Protein AF-A0A1W6D019-F1 (afdb_monomer)

Foldseek 3Di:
DDPQPDLVVLVVVLVVLVVLLVVLVVQLVVLVVQLVVLVVQLVVLVVQLVVLVVVLVVLVVVLVVVCVVVVVVCVPDPVCVVVVVVVVVVNVVSVVVSVVSVVSSVVSVVSNVVSVVSSVVSVVSNVVSVVSSVVSVVVNVVSVVSNVVVVVVVVVVVVVVVVVVVVVVVVCDDDPPPPDDDD

Structure (mmCIF, N/CA/C/O backbone):
data_AF-A0A1W6D019-F1
#
_entry.id   AF-A0A1W6D019-F1
#
loop_
_atom_site.group_PDB
_atom_site.id
_atom_site.type_symbol
_atom_site.label_atom_id
_atom_site.label_alt_id
_atom_site.label_comp_id
_atom_site.label_asym_id
_atom_site.label_entity_id
_atom_site.label_seq_id
_atom_site.pdbx_PDB_ins_code
_atom_site.Cartn_x
_atom_site.Cartn_y
_atom_site.Cartn_z
_atom_site.occupancy
_atom_site.B_iso_or_equiv
_atom_site.auth_seq_id
_atom_site.auth_comp_id
_atom_site.auth_asym_id
_atom_site.auth_atom_id
_atom_site.pdbx_PDB_model_num
ATOM 1 N N . MET A 1 1 ? 43.055 4.119 -30.678 1.00 35.41 1 MET A N 1
ATOM 2 C CA . MET A 1 1 ? 42.016 4.012 -31.726 1.00 35.41 1 MET A CA 1
ATOM 3 C C . MET A 1 1 ? 40.987 2.982 -31.278 1.00 35.41 1 MET A C 1
ATOM 5 O O . MET A 1 1 ? 41.304 1.803 -31.232 1.00 35.41 1 MET A O 1
ATOM 9 N N . SER A 1 2 ? 39.806 3.413 -30.829 1.00 41.00 2 SER A N 1
ATOM 10 C CA . SER A 1 2 ? 38.763 2.491 -30.356 1.00 41.00 2 SER A CA 1
ATOM 11 C C . SER A 1 2 ? 38.110 1.814 -31.560 1.00 41.00 2 SER A C 1
ATOM 13 O O . SER A 1 2 ? 37.351 2.463 -32.276 1.00 41.00 2 SER A O 1
ATOM 15 N N . ALA A 1 3 ? 38.388 0.526 -31.777 1.00 51.34 3 ALA A N 1
ATOM 16 C CA . ALA A 1 3 ? 37.652 -0.300 -32.727 1.00 51.34 3 ALA A CA 1
ATOM 17 C C . ALA A 1 3 ? 36.149 -0.209 -32.404 1.00 51.34 3 ALA A C 1
ATOM 19 O O . ALA A 1 3 ? 35.695 -0.664 -31.354 1.00 51.34 3 ALA A O 1
ATOM 20 N N . GLY A 1 4 ? 35.383 0.466 -33.265 1.00 61.81 4 GLY A N 1
ATOM 21 C CA . GLY A 1 4 ? 33.942 0.620 -33.089 1.00 61.81 4 GLY A CA 1
ATOM 22 C C . GLY A 1 4 ? 33.273 -0.751 -33.022 1.00 61.81 4 GLY A C 1
ATOM 23 O O . GLY A 1 4 ? 33.569 -1.629 -33.830 1.00 61.81 4 GLY A O 1
ATOM 24 N N . ALA A 1 5 ? 32.389 -0.957 -32.042 1.00 68.50 5 ALA A N 1
ATOM 25 C CA . ALA A 1 5 ? 31.681 -2.224 -31.888 1.00 68.50 5 ALA A CA 1
ATOM 26 C C . ALA A 1 5 ? 30.945 -2.601 -33.188 1.00 68.50 5 ALA A C 1
ATOM 28 O O . ALA A 1 5 ? 30.260 -1.765 -33.777 1.00 68.50 5 ALA A O 1
ATOM 29 N N . SER A 1 6 ? 31.057 -3.867 -33.610 1.00 84.06 6 SER A N 1
ATOM 30 C CA . SER A 1 6 ? 30.421 -4.358 -34.840 1.00 84.06 6 SER A CA 1
ATOM 31 C C . SER A 1 6 ? 28.915 -4.022 -34.879 1.00 84.06 6 SER A C 1
ATOM 33 O O . SER A 1 6 ? 28.218 -4.238 -33.876 1.00 84.06 6 SER A O 1
ATOM 35 N N . PRO A 1 7 ? 28.362 -3.567 -36.024 1.00 83.62 7 PRO A N 1
ATOM 36 C CA . PRO A 1 7 ? 26.937 -3.247 -36.169 1.00 83.62 7 PRO A CA 1
ATOM 37 C C . PRO A 1 7 ? 25.990 -4.388 -35.765 1.00 83.62 7 PRO A C 1
ATOM 39 O O . PRO A 1 7 ? 24.868 -4.149 -35.311 1.00 83.62 7 PRO A O 1
ATOM 42 N N . ALA A 1 8 ? 26.423 -5.645 -35.906 1.00 87.50 8 ALA A N 1
ATOM 43 C CA . ALA A 1 8 ? 25.663 -6.812 -35.458 1.00 87.50 8 ALA A CA 1
ATOM 44 C C . ALA A 1 8 ? 25.576 -6.891 -33.920 1.00 87.50 8 ALA A C 1
ATOM 46 O O . ALA A 1 8 ? 24.506 -7.156 -33.364 1.00 87.50 8 ALA A O 1
ATOM 47 N N . LEU A 1 9 ? 26.675 -6.588 -33.219 1.00 89.25 9 LEU A N 1
ATOM 48 C CA . LEU A 1 9 ? 26.724 -6.552 -31.754 1.00 89.25 9 LEU A CA 1
ATOM 49 C C . LEU A 1 9 ? 25.859 -5.420 -31.190 1.00 89.25 9 LEU A C 1
ATOM 51 O O . LEU A 1 9 ? 25.124 -5.643 -30.226 1.00 89.25 9 LEU A O 1
ATOM 55 N N . VAL A 1 10 ? 25.884 -4.234 -31.811 1.00 89.44 10 VAL A N 1
ATOM 56 C CA . VAL A 1 10 ? 25.024 -3.100 -31.424 1.00 89.44 10 VAL A CA 1
ATOM 57 C C . VAL A 1 10 ? 23.546 -3.466 -31.579 1.00 89.44 10 VAL A C 1
ATOM 59 O O . VAL A 1 10 ? 22.767 -3.281 -30.643 1.00 89.44 10 VAL A O 1
ATOM 62 N N . ARG A 1 11 ? 23.155 -4.080 -32.706 1.00 90.56 11 ARG A N 1
ATOM 63 C CA . ARG A 1 11 ? 21.781 -4.570 -32.927 1.00 90.56 11 ARG A CA 1
ATOM 64 C C . ARG A 1 11 ? 21.348 -5.596 -31.876 1.00 90.56 11 ARG A C 1
ATOM 66 O O . ARG A 1 11 ? 20.255 -5.469 -31.320 1.00 90.56 11 ARG A O 1
ATOM 73 N N . ARG A 1 12 ? 22.197 -6.581 -31.557 1.00 94.06 12 ARG A N 1
ATOM 74 C CA . ARG A 1 12 ? 21.916 -7.581 -30.510 1.00 94.06 12 ARG A CA 1
ATOM 75 C C . ARG A 1 12 ? 21.734 -6.925 -29.139 1.00 94.06 12 ARG A C 1
ATOM 77 O O . ARG A 1 12 ? 20.741 -7.201 -28.466 1.00 94.06 12 ARG A O 1
ATOM 84 N N . ARG A 1 13 ? 22.641 -6.023 -28.748 1.00 93.75 13 ARG A N 1
ATOM 85 C CA . ARG A 1 13 ? 22.559 -5.292 -27.473 1.00 93.75 13 ARG A CA 1
ATOM 86 C C . ARG A 1 13 ? 21.313 -4.410 -27.396 1.00 93.75 13 ARG A C 1
ATOM 88 O O . ARG A 1 13 ? 20.665 -4.399 -26.358 1.00 93.75 13 ARG A O 1
ATOM 95 N N . LEU A 1 14 ? 20.918 -3.741 -28.481 1.00 93.44 14 LEU A N 1
ATOM 96 C CA . LEU A 1 14 ? 19.674 -2.957 -28.544 1.00 93.44 14 LEU A CA 1
ATOM 97 C C . LEU A 1 14 ? 18.410 -3.809 -28.365 1.00 93.44 14 LEU A C 1
ATOM 99 O O . LEU A 1 14 ? 17.449 -3.363 -27.730 1.00 93.44 14 LEU A O 1
ATOM 103 N N . ARG A 1 15 ? 18.393 -5.035 -28.907 1.00 94.44 15 ARG A N 1
ATOM 104 C CA . ARG A 1 15 ? 17.294 -5.985 -28.670 1.00 94.44 15 ARG A CA 1
ATOM 105 C C . ARG A 1 15 ? 17.241 -6.397 -27.200 1.00 94.44 15 ARG A C 1
ATOM 107 O O . ARG A 1 15 ? 16.179 -6.306 -26.590 1.00 94.44 15 ARG A O 1
ATOM 114 N N . GLN A 1 16 ? 18.382 -6.776 -26.622 1.00 95.19 16 GLN A N 1
ATOM 115 C CA . GLN A 1 16 ? 18.482 -7.168 -25.212 1.00 95.19 16 GLN A CA 1
ATOM 116 C C . GLN A 1 16 ? 18.068 -6.033 -24.268 1.00 95.19 16 GLN A C 1
ATOM 118 O O . GLN A 1 16 ? 17.227 -6.236 -23.395 1.00 95.19 16 GLN A O 1
ATOM 123 N N . THR A 1 17 ? 18.588 -4.819 -24.465 1.00 95.25 17 THR A N 1
ATOM 124 C CA . THR A 1 17 ? 18.188 -3.662 -23.652 1.00 95.25 17 THR A CA 1
ATOM 125 C C . THR A 1 17 ? 16.720 -3.310 -23.852 1.00 95.25 17 THR A C 1
ATOM 127 O O . THR A 1 17 ? 16.072 -2.930 -22.889 1.00 95.25 17 THR A O 1
ATOM 130 N N . GLY A 1 18 ? 16.158 -3.512 -25.049 1.00 95.56 18 GLY A N 1
ATOM 131 C CA . GLY A 1 18 ? 14.721 -3.359 -25.296 1.00 95.56 18 GLY A CA 1
ATOM 132 C C . GLY A 1 18 ? 13.852 -4.314 -24.475 1.00 95.56 18 GLY A C 1
ATOM 133 O O . GLY A 1 18 ? 12.851 -3.884 -23.908 1.00 95.56 18 GLY A O 1
ATOM 134 N N . VAL A 1 19 ? 14.248 -5.587 -24.357 1.00 97.19 19 VAL A N 1
ATOM 135 C CA . VAL A 1 19 ? 13.569 -6.554 -23.472 1.00 97.19 19 VAL A CA 1
ATOM 136 C C . VAL A 1 19 ? 13.650 -6.094 -22.015 1.00 97.19 19 VAL A C 1
ATOM 138 O O . VAL A 1 19 ? 12.640 -6.071 -21.319 1.00 97.19 19 VAL A O 1
ATOM 141 N N . LEU A 1 20 ? 14.833 -5.667 -21.564 1.00 96.56 20 LEU A N 1
ATOM 142 C CA . LEU A 1 20 ? 15.035 -5.197 -20.192 1.00 96.56 20 LEU A CA 1
ATOM 143 C C . LEU A 1 20 ? 14.267 -3.904 -19.880 1.00 96.56 20 LEU A C 1
ATOM 145 O O . LEU A 1 20 ? 13.802 -3.747 -18.754 1.00 96.56 20 LEU A O 1
ATOM 149 N N . SER A 1 21 ? 14.114 -2.998 -20.849 1.00 96.81 21 SER A N 1
ATOM 150 C CA . SER A 1 21 ? 13.269 -1.806 -20.721 1.00 96.81 21 SER A CA 1
ATOM 151 C C . SER A 1 21 ? 11.799 -2.181 -20.560 1.00 96.81 21 SER A C 1
ATOM 153 O O . SER A 1 21 ? 11.148 -1.662 -19.662 1.00 96.81 21 SER A O 1
ATOM 155 N N . ARG A 1 22 ? 11.287 -3.125 -21.365 1.00 97.62 22 ARG A N 1
ATOM 156 C CA . ARG A 1 22 ? 9.907 -3.617 -21.218 1.00 97.62 22 ARG A CA 1
ATOM 157 C C . ARG A 1 22 ? 9.674 -4.285 -19.867 1.00 97.62 22 ARG A C 1
ATOM 159 O O . ARG A 1 22 ? 8.664 -4.023 -19.232 1.00 97.62 22 ARG A O 1
ATOM 166 N N . LEU A 1 23 ? 10.626 -5.093 -19.397 1.00 97.69 23 LEU A N 1
ATOM 167 C CA . LEU A 1 23 ? 10.544 -5.701 -18.068 1.00 97.69 23 LEU A CA 1
ATOM 168 C C . LEU A 1 23 ? 10.554 -4.645 -16.950 1.00 97.69 23 LEU A C 1
ATOM 170 O O . LEU A 1 23 ? 9.836 -4.791 -15.967 1.00 97.69 23 LEU A O 1
ATOM 174 N N . ALA A 1 24 ? 11.362 -3.589 -17.082 1.00 97.81 24 ALA A N 1
ATOM 175 C CA . ALA A 1 24 ? 11.374 -2.490 -16.118 1.00 97.81 24 ALA A CA 1
ATOM 176 C C . ALA A 1 24 ? 10.038 -1.729 -16.105 1.00 97.81 24 ALA A C 1
ATOM 178 O O . ALA A 1 24 ? 9.540 -1.421 -15.027 1.00 97.81 24 ALA A O 1
ATOM 179 N N . GLN A 1 25 ? 9.436 -1.503 -17.277 1.00 98.12 25 GLN A N 1
ATOM 180 C CA . GLN A 1 25 ? 8.107 -0.901 -17.385 1.00 98.12 25 GLN A CA 1
ATOM 181 C C . GLN A 1 25 ? 7.041 -1.772 -16.714 1.00 98.12 25 GLN A C 1
ATOM 183 O O . GLN A 1 25 ? 6.340 -1.286 -15.837 1.00 98.12 25 GLN A O 1
ATOM 188 N N . LEU A 1 26 ? 7.009 -3.074 -17.018 1.00 98.38 26 LEU A N 1
ATOM 189 C CA . LEU A 1 26 ? 6.077 -4.010 -16.384 1.00 98.38 26 LEU A CA 1
ATOM 190 C C . LEU A 1 26 ? 6.204 -3.996 -14.853 1.00 98.38 26 LEU A C 1
ATOM 192 O O . LEU A 1 26 ? 5.208 -4.021 -14.142 1.00 98.38 26 LEU A O 1
ATOM 196 N N . ARG A 1 27 ? 7.431 -3.921 -14.324 1.00 98.25 27 ARG A N 1
ATOM 197 C CA . ARG A 1 27 ? 7.658 -3.814 -12.874 1.00 98.25 27 ARG A CA 1
ATOM 198 C C . ARG A 1 27 ? 7.123 -2.513 -12.282 1.00 98.25 27 ARG A C 1
ATOM 200 O O . ARG A 1 27 ? 6.615 -2.549 -11.168 1.00 98.25 27 ARG A O 1
ATOM 207 N N . ARG A 1 28 ? 7.228 -1.386 -12.996 1.00 98.38 28 ARG A N 1
ATOM 208 C CA . ARG A 1 28 ? 6.612 -0.119 -12.571 1.00 98.38 28 ARG A CA 1
ATOM 209 C C . ARG A 1 28 ? 5.095 -0.235 -12.559 1.00 98.38 28 ARG A C 1
ATOM 211 O O . ARG A 1 28 ? 4.486 0.182 -11.584 1.00 98.38 28 ARG A O 1
ATOM 218 N N . ASP A 1 29 ? 4.506 -0.828 -13.590 1.00 98.50 29 ASP A N 1
ATOM 219 C CA . ASP A 1 29 ? 3.053 -0.985 -13.685 1.00 98.50 29 ASP A CA 1
ATOM 220 C C . ASP A 1 29 ? 2.522 -1.864 -12.538 1.00 98.50 29 ASP A C 1
ATOM 222 O O . ASP A 1 29 ? 1.556 -1.502 -11.867 1.00 98.50 29 ASP A O 1
ATOM 226 N N . LEU A 1 30 ? 3.220 -2.963 -12.222 1.00 98.50 30 LEU A N 1
ATOM 227 C CA . LEU A 1 30 ? 2.918 -3.793 -11.051 1.00 98.50 30 LEU A CA 1
ATOM 228 C C . LEU A 1 30 ? 3.089 -3.028 -9.729 1.00 98.50 30 LEU A C 1
ATOM 230 O O . LEU A 1 30 ? 2.249 -3.152 -8.842 1.00 98.50 30 LEU A O 1
ATOM 234 N N . ALA A 1 31 ? 4.143 -2.218 -9.590 1.00 98.44 31 ALA A N 1
ATOM 235 C CA . ALA A 1 31 ? 4.365 -1.410 -8.390 1.00 98.44 31 ALA A CA 1
ATOM 236 C C . ALA A 1 31 ? 3.300 -0.312 -8.212 1.00 98.44 31 ALA A C 1
ATOM 238 O O . ALA A 1 31 ? 2.900 -0.028 -7.085 1.00 98.44 31 ALA A O 1
ATOM 239 N N . LEU A 1 32 ? 2.802 0.274 -9.306 1.00 98.62 32 LEU A N 1
ATOM 240 C CA . LEU A 1 32 ? 1.669 1.203 -9.282 1.00 98.62 32 LEU A CA 1
ATOM 241 C C . LEU A 1 32 ? 0.396 0.505 -8.794 1.00 98.62 32 LEU A C 1
ATOM 243 O O . LEU A 1 32 ? -0.278 1.039 -7.915 1.00 98.62 32 LEU A O 1
ATOM 247 N N . GLY A 1 33 ? 0.109 -0.694 -9.311 1.00 98.50 33 GLY A N 1
ATOM 248 C CA . GLY A 1 33 ? -1.021 -1.508 -8.855 1.00 98.50 33 GLY A CA 1
ATOM 249 C C . GLY A 1 33 ? -0.920 -1.880 -7.372 1.00 98.50 33 GLY A C 1
ATOM 250 O O . GLY A 1 33 ? -1.890 -1.742 -6.625 1.00 98.50 33 GLY A O 1
ATOM 251 N N . ALA A 1 34 ? 0.271 -2.271 -6.912 1.00 98.25 34 ALA A N 1
ATOM 252 C CA . ALA A 1 34 ? 0.522 -2.554 -5.501 1.00 98.25 34 ALA A CA 1
ATOM 253 C C . ALA A 1 34 ? 0.317 -1.311 -4.618 1.00 98.25 34 ALA A C 1
ATOM 255 O O . ALA A 1 34 ? -0.324 -1.396 -3.574 1.00 98.25 34 ALA A O 1
ATOM 256 N N . LEU A 1 35 ? 0.791 -0.137 -5.053 1.00 98.69 35 LEU A N 1
ATOM 257 C CA . LEU A 1 35 ? 0.581 1.116 -4.327 1.00 98.69 35 LEU A CA 1
ATOM 258 C C . LEU A 1 35 ? -0.900 1.513 -4.272 1.00 98.69 35 LEU A C 1
ATOM 260 O O . LEU A 1 35 ? -1.355 1.993 -3.234 1.00 98.69 35 LEU A O 1
ATOM 264 N N . SER A 1 36 ? -1.663 1.327 -5.354 1.00 98.56 36 SER A N 1
ATOM 265 C CA . SER A 1 36 ? -3.105 1.591 -5.321 1.00 98.56 36 SER A CA 1
ATOM 266 C C . SER A 1 36 ? -3.837 0.637 -4.379 1.00 98.56 36 SER A C 1
ATOM 268 O O . SER A 1 36 ? -4.679 1.093 -3.612 1.00 98.56 36 SER A O 1
ATOM 270 N N . ALA A 1 37 ? -3.474 -0.650 -4.380 1.00 98.44 37 ALA A N 1
ATOM 271 C CA . ALA A 1 37 ? -4.058 -1.641 -3.479 1.00 98.44 37 ALA A CA 1
ATOM 272 C C . ALA A 1 37 ? -3.736 -1.330 -2.007 1.00 98.44 37 ALA A C 1
ATOM 274 O O . ALA A 1 37 ? -4.641 -1.300 -1.180 1.00 98.44 37 ALA A O 1
ATOM 275 N N . ALA A 1 38 ? -2.481 -0.993 -1.690 1.00 98.50 38 ALA A N 1
ATOM 276 C CA . ALA A 1 38 ? -2.078 -0.608 -0.336 1.00 98.50 38 ALA A CA 1
ATOM 277 C C . ALA A 1 38 ? -2.815 0.651 0.157 1.00 98.50 38 ALA A C 1
ATOM 279 O O . ALA A 1 38 ? -3.197 0.740 1.320 1.00 98.50 38 ALA A O 1
ATOM 280 N N . ARG A 1 39 ? -3.065 1.628 -0.727 1.00 98.62 39 ARG A N 1
ATOM 281 C CA . ARG A 1 39 ? -3.858 2.824 -0.388 1.00 98.62 39 ARG A CA 1
ATOM 282 C C . ARG A 1 39 ? -5.326 2.502 -0.119 1.00 98.62 39 ARG A C 1
ATOM 284 O O . ARG A 1 39 ? -5.901 3.109 0.778 1.00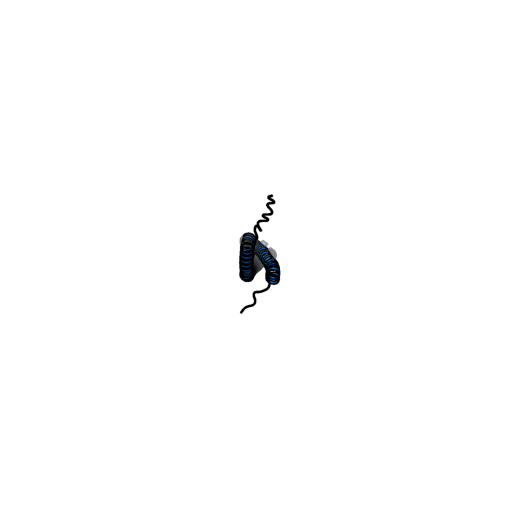 98.62 39 ARG A O 1
ATOM 291 N N . ALA A 1 40 ? -5.915 1.585 -0.883 1.00 98.50 40 ALA A N 1
ATOM 292 C CA . ALA A 1 40 ? -7.279 1.124 -0.640 1.00 98.50 40 ALA A CA 1
ATOM 293 C C . ALA A 1 40 ? -7.374 0.407 0.716 1.00 98.50 40 ALA A C 1
ATOM 295 O O . ALA A 1 40 ? -8.193 0.793 1.544 1.00 98.50 40 ALA A O 1
ATOM 296 N N . ALA A 1 41 ? -6.452 -0.520 0.993 1.00 98.12 41 ALA A N 1
ATOM 297 C CA . ALA A 1 41 ? -6.365 -1.206 2.281 1.00 98.12 41 ALA A CA 1
ATOM 298 C C . ALA A 1 41 ? -6.168 -0.230 3.456 1.00 98.12 41 ALA A C 1
ATOM 300 O O . ALA A 1 41 ? -6.792 -0.383 4.502 1.00 98.12 41 ALA A O 1
ATOM 301 N N . LEU A 1 42 ? -5.357 0.822 3.281 1.00 98.69 42 LEU A N 1
ATOM 302 C CA . LEU A 1 42 ? -5.202 1.876 4.286 1.00 98.69 42 LEU A CA 1
ATOM 303 C C . LEU A 1 42 ? -6.517 2.618 4.561 1.00 98.69 42 LEU A C 1
ATOM 305 O O . LEU A 1 42 ? -6.821 2.905 5.716 1.00 98.69 42 LEU A O 1
ATOM 309 N N . ALA A 1 43 ? -7.286 2.942 3.520 1.00 98.56 43 ALA A N 1
ATOM 310 C CA . ALA A 1 43 ? -8.578 3.605 3.676 1.00 98.56 43 ALA A CA 1
ATOM 311 C C . ALA A 1 43 ? -9.596 2.703 4.396 1.00 98.56 43 ALA A C 1
ATOM 313 O O . ALA A 1 43 ? -10.295 3.170 5.293 1.00 98.56 43 ALA A O 1
ATOM 314 N N . GLU A 1 44 ? -9.633 1.413 4.052 1.00 98.38 44 GLU A N 1
ATOM 315 C CA . GLU A 1 44 ? -10.465 0.409 4.727 1.00 98.38 44 GLU A CA 1
ATOM 316 C C . GLU A 1 44 ? -10.080 0.253 6.205 1.00 98.38 44 GLU A C 1
ATOM 318 O O . GLU A 1 44 ? -10.953 0.284 7.071 1.00 98.38 44 GLU A O 1
ATOM 323 N N . ALA A 1 45 ? -8.782 0.171 6.516 1.00 98.19 45 ALA A N 1
ATOM 324 C CA . ALA A 1 45 ? -8.293 0.083 7.891 1.00 98.19 45 ALA A CA 1
ATOM 325 C C . ALA A 1 45 ? -8.635 1.337 8.715 1.00 98.19 45 ALA A C 1
ATOM 327 O O . ALA A 1 45 ? -9.014 1.225 9.880 1.00 98.19 45 ALA A O 1
ATOM 328 N N . ALA A 1 46 ? -8.552 2.531 8.114 1.00 98.69 46 ALA A N 1
ATOM 329 C CA . ALA A 1 46 ? -8.951 3.774 8.778 1.00 98.69 46 ALA A CA 1
ATOM 330 C C . ALA A 1 46 ? -10.453 3.780 9.094 1.00 98.69 46 ALA A C 1
ATOM 332 O O . ALA A 1 46 ? -10.839 4.065 10.226 1.00 98.69 46 ALA A O 1
ATOM 333 N N . ALA A 1 47 ? -11.289 3.394 8.126 1.00 98.50 47 ALA A N 1
ATOM 334 C CA . ALA A 1 47 ? -12.731 3.294 8.326 1.00 98.50 47 ALA A CA 1
ATOM 335 C C . ALA A 1 47 ? -13.095 2.262 9.408 1.00 98.50 47 ALA A C 1
ATOM 337 O O . ALA A 1 47 ? -13.959 2.528 10.242 1.00 98.50 47 ALA A O 1
ATOM 338 N N . ALA A 1 48 ? -12.415 1.110 9.434 1.00 97.69 48 ALA A N 1
ATOM 339 C CA . ALA A 1 48 ? -12.612 0.084 10.456 1.00 97.69 48 ALA A CA 1
ATOM 340 C C . ALA A 1 48 ? -12.232 0.582 11.859 1.00 97.69 48 ALA A C 1
ATOM 342 O O . ALA A 1 48 ? -12.990 0.382 12.807 1.00 97.69 48 ALA A O 1
ATOM 343 N N . ARG A 1 49 ? -11.099 1.284 11.989 1.00 98.31 49 ARG A N 1
ATOM 344 C CA . ARG A 1 49 ? -10.671 1.904 13.250 1.00 98.31 49 ARG A CA 1
ATOM 345 C C . ARG A 1 49 ? -11.686 2.935 13.733 1.00 98.31 49 ARG A C 1
ATOM 347 O O . ARG A 1 49 ? -12.054 2.923 14.905 1.00 98.31 49 ARG A O 1
ATOM 354 N N . ASP A 1 50 ? -12.161 3.808 12.850 1.00 98.38 50 ASP A N 1
ATOM 355 C CA . ASP A 1 50 ? -13.134 4.840 13.218 1.00 98.38 50 ASP A CA 1
ATOM 356 C C . ASP A 1 50 ? -14.486 4.233 13.624 1.00 98.38 50 ASP A C 1
ATOM 358 O O . ASP A 1 50 ? -15.099 4.686 14.593 1.00 98.38 50 ASP A O 1
ATOM 362 N N . ALA A 1 51 ? -14.923 3.166 12.947 1.00 98.12 51 ALA A N 1
ATOM 363 C CA . ALA A 1 51 ? -16.117 2.413 13.321 1.00 98.12 51 ALA A CA 1
ATOM 364 C C . ALA A 1 51 ? -15.971 1.737 14.696 1.00 98.12 51 ALA A C 1
ATOM 366 O O . ALA A 1 51 ? -16.868 1.862 15.532 1.00 98.12 51 ALA A O 1
ATOM 367 N N . ALA A 1 52 ? -14.835 1.080 14.960 1.00 97.88 52 ALA A N 1
ATOM 368 C CA . ALA A 1 52 ? -14.557 0.440 16.246 1.00 97.88 52 ALA A CA 1
ATOM 369 C C . ALA A 1 52 ? -14.529 1.461 17.396 1.00 97.88 52 ALA A C 1
ATOM 371 O O . ALA A 1 52 ? -15.131 1.242 18.447 1.00 97.88 52 ALA A O 1
ATOM 372 N N . GLU A 1 53 ? -13.912 2.627 17.190 1.00 98.06 53 GLU A N 1
ATOM 373 C CA . GLU A 1 53 ? -13.924 3.693 18.193 1.00 98.06 53 GLU A CA 1
ATOM 374 C C . GLU A 1 53 ? -15.306 4.292 18.436 1.00 98.06 53 GLU A C 1
ATOM 376 O O . GLU A 1 53 ? -15.639 4.615 19.579 1.00 98.06 53 GLU A O 1
ATOM 381 N N . ALA A 1 54 ? -16.099 4.488 17.382 1.00 97.88 54 ALA A N 1
ATOM 382 C CA . ALA A 1 54 ? -17.464 4.975 17.524 1.00 97.88 54 ALA A CA 1
ATOM 383 C C . ALA A 1 54 ? -18.309 3.977 18.327 1.00 97.88 54 ALA A C 1
ATOM 385 O O . ALA A 1 54 ? -19.017 4.374 19.251 1.00 97.88 54 ALA A O 1
ATOM 386 N N . GLN A 1 55 ? -18.171 2.681 18.038 1.00 96.69 55 GLN A N 1
ATOM 387 C CA . GLN A 1 55 ? -18.844 1.616 18.775 1.00 96.69 55 GLN A CA 1
ATOM 388 C C . GLN A 1 55 ? -18.406 1.562 20.245 1.00 96.69 55 GLN A C 1
ATOM 390 O O . GLN A 1 55 ? -19.258 1.470 21.128 1.00 96.69 55 GLN A O 1
ATOM 395 N N . ALA A 1 56 ? -17.105 1.674 20.529 1.00 96.81 56 ALA A N 1
ATOM 396 C CA . ALA A 1 56 ? -16.592 1.700 21.898 1.00 96.81 56 ALA A CA 1
ATOM 397 C C . ALA A 1 56 ? -17.130 2.901 22.697 1.00 96.81 56 ALA A C 1
ATOM 399 O O . ALA A 1 56 ? -17.495 2.757 23.866 1.00 96.81 56 ALA A O 1
ATOM 400 N N . ARG A 1 57 ? -17.227 4.081 22.065 1.00 97.19 57 ARG A N 1
ATOM 401 C CA . ARG A 1 57 ? -17.810 5.285 22.680 1.00 97.19 57 ARG A CA 1
ATOM 402 C C . ARG A 1 57 ? -19.300 5.120 22.963 1.00 97.19 57 ARG A C 1
ATOM 404 O O . ARG A 1 57 ? -19.709 5.335 24.100 1.00 97.19 57 ARG A O 1
ATOM 411 N N . LEU A 1 58 ? -20.076 4.675 21.973 1.00 97.12 58 LEU A N 1
ATOM 412 C CA . LEU A 1 58 ? -21.511 4.422 22.131 1.00 97.12 58 LEU A CA 1
ATOM 413 C C . LEU A 1 58 ? -21.783 3.427 23.260 1.00 97.12 58 LEU A C 1
ATOM 415 O O . LEU A 1 58 ? -22.591 3.700 24.143 1.00 97.12 58 LEU A O 1
ATOM 419 N N . LEU A 1 59 ? -21.053 2.308 23.287 1.00 96.25 59 LEU A N 1
ATOM 420 C CA . LEU A 1 59 ? -21.197 1.311 24.342 1.00 96.25 59 LEU A CA 1
ATOM 421 C C . LEU A 1 59 ? -20.883 1.917 25.720 1.00 96.25 59 LEU A C 1
ATOM 423 O O . LEU A 1 59 ? -21.649 1.726 26.659 1.00 96.25 59 LEU A O 1
ATOM 427 N N . SER A 1 60 ? -19.792 2.677 25.847 1.00 95.38 60 SER A N 1
ATOM 428 C CA . SER A 1 60 ? -19.421 3.349 27.102 1.00 95.38 60 SER A CA 1
ATOM 429 C C . SER A 1 60 ? -20.519 4.301 27.601 1.00 95.38 60 SER A C 1
ATOM 431 O O . SER A 1 60 ? -20.863 4.290 28.787 1.00 95.38 60 SER A O 1
ATOM 433 N N . GLU A 1 61 ? -21.116 5.086 26.701 1.00 96.00 61 GLU A N 1
ATOM 434 C CA . GLU A 1 61 ? -22.221 6.001 27.011 1.00 96.00 61 GLU A CA 1
ATOM 435 C C . GLU A 1 61 ? -23.483 5.246 27.454 1.00 96.00 61 GLU A C 1
ATOM 437 O O . GLU A 1 61 ? -24.065 5.567 28.497 1.00 96.00 61 GLU A O 1
ATOM 442 N N . GLU A 1 62 ? -23.873 4.196 26.726 1.00 95.19 62 GLU A N 1
ATOM 443 C CA . GLU A 1 62 ? -25.016 3.342 27.066 1.00 95.19 62 GLU A CA 1
ATOM 444 C C . GLU A 1 62 ? -24.847 2.676 28.437 1.00 95.19 62 GLU A C 1
ATOM 446 O O . GLU A 1 62 ? -25.769 2.680 29.263 1.00 95.19 62 GLU A O 1
ATOM 451 N N . GLN A 1 63 ? -23.662 2.128 28.716 1.00 93.44 63 GLN A N 1
ATOM 452 C CA . GLN A 1 63 ? -23.385 1.494 30.002 1.00 93.44 63 GLN A CA 1
ATOM 453 C C . GLN A 1 63 ? -23.287 2.518 31.137 1.00 93.44 63 GLN A C 1
ATOM 455 O O . GLN A 1 63 ? -23.734 2.241 32.253 1.00 93.44 63 GLN A O 1
ATOM 460 N N . ALA A 1 64 ? -22.768 3.724 30.887 1.00 91.81 64 ALA A N 1
ATOM 461 C CA . ALA A 1 64 ? -22.781 4.806 31.867 1.00 91.81 64 ALA A CA 1
ATOM 462 C C . ALA A 1 64 ? -24.216 5.219 32.230 1.00 91.81 64 ALA A C 1
ATOM 464 O O . ALA A 1 64 ? -24.547 5.290 33.418 1.00 91.81 64 ALA A O 1
ATOM 465 N N . ALA A 1 65 ? -25.084 5.403 31.232 1.00 91.50 65 ALA A N 1
ATOM 466 C CA . ALA A 1 65 ? -26.499 5.698 31.440 1.00 91.50 65 ALA A CA 1
ATOM 467 C C . ALA A 1 65 ? -27.201 4.579 32.227 1.00 91.50 65 ALA A C 1
ATOM 469 O O . ALA A 1 65 ? -27.925 4.845 33.191 1.00 91.50 65 ALA A O 1
ATOM 470 N N . ARG A 1 66 ? -26.921 3.314 31.888 1.00 89.31 66 ARG A N 1
ATOM 471 C CA . ARG A 1 66 ? -27.454 2.143 32.598 1.00 89.31 66 ARG A CA 1
ATOM 472 C C . ARG A 1 66 ? -26.994 2.083 34.056 1.00 89.31 66 ARG A C 1
ATOM 474 O O . ARG A 1 66 ? -27.817 1.846 34.941 1.00 89.31 66 ARG A O 1
ATOM 481 N N . ARG A 1 67 ? -25.711 2.342 34.337 1.00 88.81 67 ARG A N 1
ATOM 482 C CA . ARG A 1 67 ? -25.172 2.415 35.709 1.00 88.81 67 ARG A CA 1
ATOM 483 C C . ARG A 1 67 ? -25.876 3.486 36.539 1.00 88.81 67 ARG A C 1
ATOM 485 O O . ARG A 1 67 ? -26.226 3.221 37.688 1.00 88.81 67 ARG A O 1
ATOM 492 N N . VAL A 1 68 ? -26.113 4.671 35.971 1.00 88.19 68 VAL A N 1
ATOM 493 C CA . VAL A 1 68 ? -26.855 5.755 36.641 1.00 88.19 68 VAL A CA 1
ATOM 494 C C . VAL A 1 68 ? -28.297 5.330 36.930 1.00 88.19 68 VAL A C 1
ATOM 496 O O . VAL A 1 68 ? -28.748 5.452 38.069 1.00 88.19 68 VAL A O 1
ATOM 499 N N . ALA A 1 69 ? -28.991 4.768 35.936 1.00 86.50 69 ALA A N 1
ATOM 500 C CA . ALA A 1 69 ? -30.377 4.322 36.071 1.00 86.50 69 ALA A CA 1
ATOM 501 C C . ALA A 1 69 ? -30.552 3.230 37.140 1.00 86.50 69 ALA A C 1
ATOM 503 O O . ALA A 1 69 ? -31.516 3.262 37.902 1.00 86.50 69 ALA A O 1
ATOM 504 N N . LEU A 1 70 ? -29.606 2.288 37.234 1.00 83.50 70 LEU A N 1
ATOM 505 C CA . LEU A 1 70 ? -29.654 1.190 38.203 1.00 83.50 70 LEU A CA 1
ATOM 506 C C . LEU A 1 70 ? -29.214 1.605 39.615 1.00 83.50 70 LEU A C 1
ATOM 508 O O . LEU A 1 70 ? -29.662 1.003 40.587 1.00 83.50 70 LEU A O 1
ATOM 512 N N . ARG A 1 71 ? -28.389 2.649 39.770 1.00 78.81 71 ARG A N 1
ATOM 513 C CA . ARG A 1 71 ? -27.890 3.094 41.084 1.00 78.81 71 ARG A CA 1
ATOM 514 C C . ARG A 1 71 ? -28.963 3.766 41.950 1.00 78.81 71 ARG A C 1
ATOM 516 O O . ARG A 1 71 ? -29.000 3.518 43.154 1.00 78.81 71 ARG A O 1
ATOM 523 N N . SER A 1 72 ? -29.839 4.586 41.363 1.00 73.69 72 SER A N 1
ATOM 524 C CA . SER A 1 72 ? -30.900 5.310 42.093 1.00 73.69 72 SER A CA 1
ATOM 525 C C . SER A 1 72 ? -31.893 4.400 42.847 1.00 73.69 72 SER A C 1
ATOM 527 O O . SER A 1 72 ? -32.116 4.637 44.036 1.00 73.69 72 SER A O 1
ATOM 529 N N . PRO A 1 73 ? -32.457 3.332 42.244 1.00 72.56 73 PRO A N 1
ATOM 530 C CA . PRO A 1 73 ? -33.360 2.424 42.954 1.00 72.56 73 PRO A CA 1
ATOM 531 C C . PRO A 1 73 ? -32.681 1.626 44.079 1.00 72.56 73 PRO A C 1
ATOM 533 O O . PRO A 1 73 ? -33.322 1.324 45.087 1.00 72.56 73 PRO A O 1
ATOM 536 N N . MET A 1 74 ? -31.386 1.308 43.951 1.00 69.19 74 MET A N 1
ATOM 537 C CA . MET A 1 74 ? -30.658 0.501 44.942 1.00 69.19 74 MET A CA 1
ATOM 538 C C . MET A 1 74 ? -30.435 1.209 46.282 1.00 69.19 74 MET A C 1
ATOM 540 O O . MET A 1 74 ? -30.339 0.543 47.311 1.00 69.19 74 MET A O 1
ATOM 544 N N . LEU A 1 75 ? -30.365 2.543 46.288 1.00 70.06 75 LEU A N 1
ATOM 545 C CA . LEU A 1 75 ? -30.204 3.330 47.515 1.00 70.06 75 LEU A CA 1
ATOM 546 C C . LEU A 1 75 ? -31.531 3.530 48.265 1.00 70.06 75 LEU A C 1
ATOM 548 O O . LEU A 1 75 ? -31.519 3.724 49.478 1.00 70.06 75 LEU A O 1
ATOM 552 N N . GLY A 1 76 ? -32.665 3.476 47.558 1.00 70.38 76 GLY A N 1
ATOM 553 C CA . GLY A 1 76 ? -33.979 3.825 48.106 1.00 70.38 76 GLY A CA 1
ATOM 554 C C . GLY A 1 76 ? -34.847 2.652 48.568 1.00 70.38 76 GLY A C 1
ATOM 555 O O . GLY A 1 76 ? -35.795 2.883 49.313 1.00 70.38 76 GLY A O 1
ATOM 556 N N . ASN A 1 77 ? -34.572 1.408 48.149 1.00 72.81 77 ASN A N 1
ATOM 557 C CA . ASN A 1 77 ? -35.497 0.293 48.380 1.00 72.81 77 ASN A CA 1
ATOM 558 C C . ASN A 1 77 ? -34.823 -0.940 49.011 1.00 72.81 77 ASN A C 1
ATOM 560 O O . ASN A 1 77 ? -33.967 -1.591 48.411 1.00 72.81 77 ASN A O 1
ATOM 564 N N . ALA A 1 78 ? -35.231 -1.295 50.234 1.00 68.25 78 ALA A N 1
ATOM 565 C CA . ALA A 1 78 ? -34.602 -2.357 51.023 1.00 68.25 78 ALA A CA 1
ATOM 566 C C . ALA A 1 78 ? -34.760 -3.762 50.413 1.00 68.25 78 ALA A C 1
ATOM 568 O O . ALA A 1 78 ? -33.878 -4.594 50.607 1.00 68.25 78 ALA A O 1
ATOM 569 N N . GLN A 1 79 ? -35.827 -4.008 49.644 1.00 67.56 79 GLN A N 1
ATOM 570 C CA . GLN A 1 79 ? -36.067 -5.281 48.948 1.00 67.56 79 GLN A CA 1
ATOM 571 C C . GLN A 1 79 ? -35.056 -5.538 47.819 1.00 67.56 79 GLN A C 1
ATOM 573 O O . GLN A 1 79 ? -34.725 -6.686 47.534 1.00 67.56 79 GLN A O 1
ATOM 578 N N . LEU A 1 80 ? -34.493 -4.480 47.225 1.00 66.31 80 LEU A N 1
ATOM 579 C CA . LEU A 1 80 ? -33.484 -4.595 46.168 1.00 66.31 80 LEU A CA 1
ATOM 580 C C . LEU A 1 80 ? -32.088 -4.945 46.705 1.00 66.31 80 LEU A C 1
ATOM 582 O O . LEU A 1 80 ? -31.209 -5.280 45.915 1.00 66.31 80 LEU A O 1
ATOM 586 N N . ARG A 1 81 ? -31.875 -4.954 48.033 1.00 65.81 81 ARG A N 1
ATOM 587 C CA . ARG A 1 81 ? -30.597 -5.387 48.628 1.00 65.81 81 ARG A CA 1
ATOM 588 C C . ARG A 1 81 ? -30.274 -6.860 48.355 1.00 65.81 81 ARG A C 1
ATOM 590 O O . ARG A 1 81 ? -29.107 -7.184 48.177 1.00 65.81 81 ARG A O 1
ATOM 597 N N . GLY A 1 82 ? -31.284 -7.726 48.241 1.00 70.94 82 GLY A N 1
ATOM 598 C CA . GLY A 1 82 ? -31.089 -9.125 47.830 1.00 70.94 82 GLY A CA 1
ATOM 599 C C . GLY A 1 82 ? -30.721 -9.286 46.348 1.00 70.94 82 GLY A C 1
ATOM 600 O O . GLY A 1 82 ? -30.109 -10.276 45.971 1.00 70.94 82 GLY A O 1
ATOM 601 N N . ALA A 1 83 ? -31.033 -8.292 45.510 1.00 76.88 83 ALA A N 1
ATOM 602 C CA . ALA A 1 83 ? -30.712 -8.279 44.082 1.00 76.88 83 ALA A CA 1
ATOM 603 C C . ALA A 1 83 ? -29.354 -7.617 43.768 1.00 76.88 83 ALA A C 1
ATOM 605 O O . ALA A 1 83 ? -28.962 -7.539 42.603 1.00 76.88 83 ALA A O 1
ATOM 606 N N . VAL A 1 84 ? -28.623 -7.145 44.789 1.00 80.44 84 VAL A N 1
ATOM 607 C CA . VAL A 1 84 ? -27.338 -6.442 44.628 1.00 80.44 84 VAL A CA 1
ATOM 608 C C . VAL A 1 84 ? -26.323 -7.283 43.870 1.00 80.44 84 VAL A C 1
ATOM 610 O O . VAL A 1 84 ? -25.670 -6.773 42.964 1.00 80.44 84 VAL A O 1
ATOM 613 N N . GLU A 1 85 ? -26.228 -8.571 44.188 1.00 81.12 85 GLU A N 1
ATOM 614 C CA . GLU A 1 85 ? -25.299 -9.486 43.526 1.00 81.12 85 GLU A CA 1
ATOM 615 C C . GLU A 1 85 ? -25.590 -9.600 42.021 1.00 81.12 85 GLU A C 1
ATOM 617 O O . GLU A 1 85 ? -24.683 -9.482 41.199 1.00 81.12 85 GLU A O 1
ATOM 622 N N . SER A 1 86 ? -26.867 -9.698 41.636 1.00 82.31 86 SER A N 1
ATOM 623 C CA . SER A 1 86 ? -27.282 -9.720 40.227 1.00 82.31 86 SER A CA 1
ATOM 624 C C . SER A 1 86 ? -26.917 -8.428 39.486 1.00 82.31 86 SER A C 1
ATOM 626 O O . SER A 1 86 ? -26.497 -8.472 38.327 1.00 82.31 86 SER A O 1
ATOM 628 N N . VAL A 1 87 ? -27.063 -7.267 40.132 1.00 84.19 87 VAL A N 1
ATOM 629 C CA . VAL A 1 87 ? -26.703 -5.971 39.532 1.00 84.19 87 VAL A CA 1
ATOM 630 C C . VAL A 1 87 ? -25.185 -5.837 39.390 1.00 84.19 87 VAL A C 1
ATOM 632 O O . VAL A 1 87 ? -24.701 -5.420 38.339 1.00 84.19 87 VAL A O 1
ATOM 635 N N . LEU A 1 88 ? -24.418 -6.248 40.403 1.00 84.31 88 LEU A N 1
ATOM 636 C CA . LEU A 1 88 ? -22.953 -6.246 40.349 1.00 84.31 88 LEU A CA 1
ATOM 637 C C . LEU A 1 88 ? -22.416 -7.191 39.267 1.00 84.31 88 LEU A C 1
ATOM 639 O O . LEU A 1 88 ? -21.500 -6.808 38.538 1.00 84.31 88 LEU A O 1
ATOM 643 N N . ASN A 1 89 ? -23.022 -8.370 39.102 1.00 86.19 89 ASN A N 1
ATOM 644 C CA . ASN A 1 89 ? -22.695 -9.296 38.015 1.00 86.19 89 ASN A CA 1
ATOM 645 C C . ASN A 1 89 ? -22.985 -8.677 36.640 1.00 86.19 89 ASN A C 1
ATOM 647 O O . ASN A 1 89 ? -22.186 -8.818 35.714 1.00 86.19 89 ASN A O 1
ATOM 651 N N . THR A 1 90 ? -24.078 -7.917 36.519 1.00 87.81 9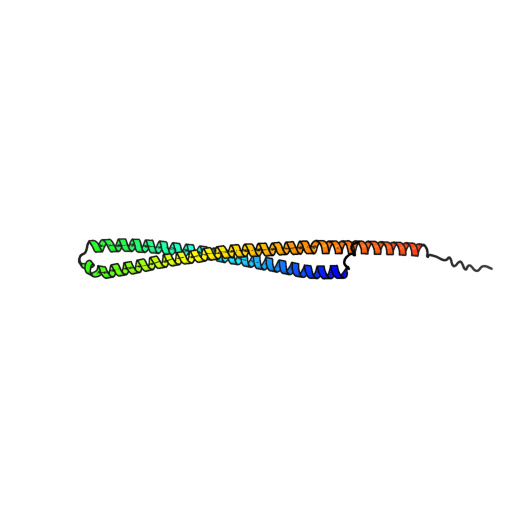0 THR A N 1
ATOM 652 C CA . THR A 1 90 ? -24.403 -7.179 35.289 1.00 87.81 90 THR A CA 1
ATOM 653 C C . THR A 1 90 ? -23.348 -6.112 34.991 1.00 87.81 90 THR A C 1
ATOM 655 O O . THR A 1 90 ? -22.828 -6.073 33.881 1.00 87.81 90 THR A O 1
ATOM 658 N N . PHE A 1 91 ? -22.933 -5.319 35.985 1.00 89.75 91 PHE A N 1
ATOM 659 C CA . PHE A 1 91 ? -21.867 -4.325 35.806 1.00 89.75 91 PHE A CA 1
ATOM 660 C C . PHE A 1 91 ? -20.504 -4.943 35.495 1.00 89.75 91 PHE A C 1
ATOM 662 O O . PHE A 1 91 ? -19.719 -4.355 34.754 1.00 89.75 91 PHE A O 1
ATOM 669 N N . ALA A 1 92 ? -20.195 -6.112 36.055 1.00 90.69 92 ALA A N 1
ATOM 670 C CA . ALA A 1 92 ? -18.985 -6.841 35.699 1.00 90.69 92 ALA A CA 1
ATOM 671 C C . ALA A 1 92 ? -19.010 -7.262 34.221 1.00 90.69 92 ALA A C 1
ATOM 673 O O . ALA A 1 92 ? -18.027 -7.038 33.516 1.00 90.69 92 ALA A O 1
ATOM 674 N N . ALA A 1 93 ? -20.143 -7.781 33.737 1.00 90.88 93 ALA A N 1
ATOM 675 C CA . ALA A 1 93 ? -20.332 -8.105 32.325 1.00 90.88 93 ALA A CA 1
ATOM 676 C C . ALA A 1 93 ? -20.287 -6.856 31.424 1.00 90.88 93 ALA A C 1
ATOM 678 O O . ALA A 1 93 ? -19.687 -6.900 30.353 1.00 90.88 93 ALA A O 1
ATOM 679 N N . ASP A 1 94 ? -20.867 -5.734 31.859 1.00 93.06 94 ASP A N 1
ATOM 680 C CA . ASP A 1 94 ? -20.808 -4.457 31.135 1.00 93.06 94 ASP A CA 1
ATOM 681 C C . ASP A 1 94 ? -19.363 -3.963 30.995 1.00 93.06 94 ASP A C 1
ATOM 683 O O . ASP A 1 94 ? -18.939 -3.638 29.890 1.00 93.06 94 ASP A O 1
ATOM 687 N N . ARG A 1 95 ? -18.573 -3.997 32.078 1.00 92.19 95 ARG A N 1
ATOM 688 C CA . ARG A 1 95 ? -17.144 -3.639 32.041 1.00 92.19 95 ARG A CA 1
ATOM 689 C C . ARG A 1 95 ? -16.332 -4.558 31.136 1.00 92.19 95 ARG A C 1
ATOM 691 O O . ARG A 1 95 ? -15.434 -4.088 30.448 1.00 92.19 95 ARG A O 1
ATOM 698 N N . ALA A 1 96 ? -16.634 -5.856 31.124 1.00 95.31 96 ALA A N 1
ATOM 699 C CA . ALA A 1 96 ? -15.972 -6.794 30.222 1.00 95.31 96 ALA A CA 1
ATOM 700 C C . ALA A 1 96 ? -16.281 -6.476 28.748 1.00 95.31 96 ALA A C 1
ATOM 702 O O . ALA A 1 96 ? -15.380 -6.519 27.915 1.00 95.31 96 ALA A O 1
ATOM 703 N N . ARG A 1 97 ? -17.528 -6.094 28.430 1.00 94.31 97 ARG A N 1
ATOM 704 C CA . ARG A 1 97 ? -17.913 -5.638 27.084 1.00 94.31 97 ARG A CA 1
ATOM 705 C C . ARG A 1 97 ? -17.236 -4.324 26.692 1.00 94.31 97 ARG A C 1
ATOM 707 O O . ARG A 1 97 ? -16.778 -4.207 25.562 1.00 94.31 97 ARG A O 1
ATOM 714 N N . GLU A 1 98 ? -17.147 -3.361 27.610 1.00 95.88 98 GLU A N 1
ATOM 715 C CA . GLU A 1 98 ? -16.406 -2.106 27.397 1.00 95.88 98 GLU A CA 1
ATOM 716 C C . GLU A 1 98 ? -14.925 -2.369 27.115 1.00 95.88 98 GLU A C 1
ATOM 718 O O . GLU A 1 98 ? -14.380 -1.827 26.156 1.00 95.88 98 GLU A O 1
ATOM 723 N N . ALA A 1 99 ? -14.291 -3.237 27.906 1.00 95.44 99 ALA A N 1
ATOM 724 C CA . ALA A 1 99 ? -12.899 -3.620 27.706 1.00 95.44 99 ALA A CA 1
ATOM 725 C C . ALA A 1 99 ? -12.685 -4.326 26.357 1.00 95.44 99 ALA A C 1
ATOM 727 O O . ALA A 1 99 ? -11.716 -4.025 25.667 1.00 95.44 99 ALA A O 1
ATOM 728 N N . ALA A 1 100 ? -13.599 -5.215 25.953 1.00 97.31 100 ALA A N 1
ATOM 729 C CA . ALA A 1 100 ? -13.543 -5.868 24.646 1.00 97.31 100 ALA A CA 1
ATOM 730 C C . ALA A 1 100 ? -13.646 -4.852 23.496 1.00 97.31 100 ALA A C 1
ATOM 732 O O . ALA A 1 100 ? -12.799 -4.854 22.614 1.00 97.31 100 ALA A O 1
ATOM 733 N N . ALA A 1 101 ? -14.597 -3.913 23.552 1.00 96.25 101 ALA A N 1
ATOM 734 C CA . ALA A 1 101 ? -14.733 -2.884 22.520 1.00 96.25 101 ALA A CA 1
ATOM 735 C C . ALA A 1 101 ? -13.513 -1.941 22.452 1.00 96.25 101 ALA A C 1
ATOM 737 O O . ALA A 1 101 ? -13.127 -1.490 21.374 1.00 96.25 101 ALA A O 1
ATOM 738 N N . GLN A 1 102 ? -12.881 -1.644 23.594 1.00 96.19 102 GLN A N 1
ATOM 739 C CA . GLN A 1 102 ? -11.617 -0.901 23.626 1.00 96.19 102 GLN A CA 1
ATOM 740 C C . GLN A 1 102 ? -10.466 -1.700 23.011 1.00 96.19 102 GLN A C 1
ATOM 742 O O . GLN A 1 102 ? -9.643 -1.123 22.300 1.00 96.19 102 GLN A O 1
ATOM 747 N N . GLN A 1 103 ? -10.416 -3.009 23.264 1.00 97.50 103 GLN A N 1
ATOM 748 C CA . GLN A 1 103 ? -9.430 -3.891 22.653 1.00 97.50 103 GLN A CA 1
ATOM 749 C C . GLN A 1 103 ? -9.619 -3.959 21.134 1.00 97.50 103 GLN A C 1
ATOM 751 O O . GLN A 1 103 ? -8.644 -3.791 20.411 1.00 97.50 103 GLN A O 1
ATOM 756 N N . ASP A 1 104 ? -10.855 -4.084 20.647 1.00 97.50 104 ASP A N 1
ATOM 757 C CA . ASP A 1 104 ? -11.160 -4.081 19.211 1.00 97.50 104 ASP A CA 1
ATOM 758 C C . ASP A 1 104 ? -10.684 -2.782 18.533 1.00 97.50 104 ASP A C 1
ATOM 760 O O . ASP A 1 104 ? -10.106 -2.808 17.444 1.00 97.50 104 ASP A O 1
ATOM 764 N N . ALA A 1 105 ? -10.867 -1.629 19.189 1.00 96.88 105 ALA A N 1
ATOM 765 C CA . ALA A 1 105 ? -10.362 -0.348 18.694 1.00 96.88 105 ALA A CA 1
ATOM 766 C C . ALA A 1 105 ? -8.822 -0.284 18.683 1.00 96.88 105 ALA A C 1
ATOM 768 O O . ALA A 1 105 ? -8.232 0.258 17.744 1.00 96.88 105 ALA A O 1
ATOM 769 N N . ALA A 1 106 ? -8.164 -0.853 19.697 1.00 97.81 106 ALA A N 1
ATOM 770 C CA . ALA A 1 106 ? -6.707 -0.950 19.748 1.00 97.81 106 ALA A CA 1
ATOM 771 C C . ALA A 1 106 ? -6.161 -1.877 18.648 1.00 97.81 106 ALA A C 1
ATOM 773 O O . ALA A 1 106 ? -5.206 -1.518 17.959 1.00 97.81 106 ALA A O 1
ATOM 774 N N . ASP A 1 107 ? -6.798 -3.023 18.419 1.00 97.81 107 ASP A N 1
ATOM 775 C CA . ASP A 1 107 ? -6.425 -3.969 17.368 1.00 97.81 107 ASP A CA 1
ATOM 776 C C . ASP A 1 107 ? -6.618 -3.343 15.976 1.00 97.81 107 ASP A C 1
ATOM 778 O O . ASP A 1 107 ? -5.737 -3.434 15.115 1.00 97.81 107 ASP A O 1
ATOM 782 N N . ALA A 1 108 ? -7.717 -2.611 15.763 1.00 97.19 108 ALA A N 1
ATOM 783 C CA . ALA A 1 108 ? -7.942 -1.853 14.533 1.00 97.19 108 ALA A CA 1
ATOM 784 C C . ALA A 1 108 ? -6.886 -0.750 14.320 1.00 97.19 108 ALA A C 1
ATOM 786 O O . ALA A 1 108 ? -6.459 -0.509 13.188 1.00 97.19 108 ALA A O 1
ATOM 787 N N . GLN A 1 109 ? -6.407 -0.111 15.393 1.00 98.31 109 GLN A N 1
ATOM 788 C CA . GLN A 1 109 ? -5.299 0.843 15.317 1.00 98.31 109 GLN A CA 1
ATOM 789 C C . GLN A 1 109 ? -3.987 0.162 14.890 1.00 98.31 109 GLN A C 1
ATOM 791 O O . GLN A 1 109 ? -3.275 0.699 14.041 1.00 98.31 109 GLN A O 1
ATOM 796 N N . VAL A 1 110 ? -3.693 -1.041 15.396 1.00 98.38 110 VAL A N 1
ATOM 797 C CA . VAL A 1 110 ? -2.528 -1.830 14.953 1.00 98.38 110 VAL A CA 1
ATOM 798 C C . VAL A 1 110 ? -2.626 -2.165 13.460 1.00 98.38 110 VAL A C 1
ATOM 800 O O . VAL A 1 110 ? -1.640 -2.029 12.733 1.00 98.38 110 VAL A O 1
ATOM 803 N N . MET A 1 111 ? -3.813 -2.544 12.973 1.00 97.62 111 MET A N 1
ATOM 804 C CA . MET A 1 111 ? -4.045 -2.794 11.542 1.00 97.62 111 MET A CA 1
ATOM 805 C C . MET A 1 111 ? -3.848 -1.534 10.691 1.00 97.62 111 MET A C 1
ATOM 807 O O . MET A 1 111 ? -3.249 -1.601 9.616 1.00 97.62 111 MET A O 1
ATOM 811 N N . LEU A 1 112 ? -4.298 -0.372 11.175 1.00 98.44 112 LEU A N 1
ATOM 812 C CA . LEU A 1 112 ? -4.077 0.910 10.507 1.00 98.44 112 LEU A CA 1
ATOM 813 C C . LEU A 1 112 ? -2.582 1.233 10.378 1.00 98.44 112 LEU A C 1
ATOM 815 O O . LEU A 1 112 ? -2.128 1.665 9.316 1.00 98.44 112 LEU A O 1
ATOM 819 N N . ASP A 1 113 ? -1.806 1.014 11.437 1.00 98.38 113 ASP A N 1
ATOM 820 C CA . ASP A 1 113 ? -0.367 1.271 11.421 1.00 98.38 113 ASP A CA 1
ATOM 821 C C . ASP A 1 113 ? 0.393 0.285 10.520 1.00 98.38 113 ASP A C 1
ATOM 823 O O . ASP A 1 113 ? 1.296 0.701 9.787 1.00 98.38 113 ASP A O 1
ATOM 827 N N . ALA A 1 114 ? -0.030 -0.981 10.468 1.00 98.19 114 ALA A N 1
ATOM 828 C CA . ALA A 1 114 ? 0.475 -1.948 9.495 1.00 98.19 114 ALA A CA 1
ATOM 829 C C . ALA A 1 114 ? 0.189 -1.500 8.048 1.00 98.19 114 ALA A C 1
ATOM 831 O O . ALA A 1 114 ? 1.107 -1.422 7.230 1.00 98.19 114 ALA A O 1
ATOM 832 N N . ALA A 1 115 ? -1.044 -1.080 7.746 1.00 98.19 115 ALA A N 1
ATOM 833 C CA . ALA A 1 115 ? -1.410 -0.596 6.414 1.00 98.19 115 ALA A CA 1
ATOM 834 C C . ALA A 1 115 ? -0.626 0.669 6.003 1.00 98.19 115 ALA A C 1
ATOM 836 O O . ALA A 1 115 ? -0.284 0.851 4.830 1.00 98.19 115 ALA A O 1
ATOM 837 N N . ARG A 1 116 ? -0.281 1.547 6.957 1.00 98.56 116 ARG A N 1
ATOM 838 C CA . ARG A 1 116 ? 0.610 2.698 6.707 1.00 98.56 116 ARG A CA 1
ATOM 839 C C . ARG A 1 116 ? 2.014 2.246 6.301 1.00 98.56 116 ARG A C 1
ATOM 841 O O . ARG A 1 116 ? 2.577 2.804 5.355 1.00 98.56 116 ARG A O 1
ATOM 848 N N . ALA A 1 117 ? 2.565 1.247 6.988 1.00 98.50 117 ALA A N 1
ATOM 849 C CA . ALA A 1 117 ? 3.871 0.678 6.662 1.00 98.50 117 ALA A CA 1
ATOM 850 C C . ALA A 1 117 ? 3.876 0.008 5.275 1.00 98.50 117 ALA A C 1
ATOM 852 O O . ALA A 1 117 ? 4.836 0.165 4.513 1.00 98.50 117 ALA A O 1
ATOM 853 N N . ASP A 1 118 ? 2.781 -0.656 4.903 1.00 98.31 118 ASP A N 1
ATOM 854 C CA . ASP A 1 118 ? 2.616 -1.267 3.582 1.00 98.31 118 ASP A CA 1
ATOM 855 C C . ASP A 1 118 ? 2.589 -0.221 2.462 1.00 98.31 118 ASP A C 1
ATOM 857 O O . ASP A 1 118 ? 3.260 -0.383 1.438 1.00 98.31 118 ASP A O 1
ATOM 861 N N . VAL A 1 119 ? 1.882 0.900 2.659 1.00 98.62 119 VAL A N 1
ATOM 862 C CA . VAL A 1 119 ? 1.888 2.022 1.703 1.00 98.62 119 VAL A CA 1
ATOM 863 C C . VAL A 1 119 ? 3.298 2.570 1.505 1.00 98.62 119 VAL A C 1
ATOM 865 O O . VAL A 1 119 ? 3.695 2.857 0.372 1.00 98.62 119 VAL A O 1
ATOM 868 N N . GLU A 1 120 ? 4.068 2.715 2.579 1.00 98.56 120 GLU A N 1
ATOM 869 C CA . GLU A 1 120 ? 5.433 3.228 2.487 1.00 98.56 120 GLU A CA 1
ATOM 870 C C . GLU A 1 120 ? 6.363 2.242 1.766 1.00 98.56 120 GLU A C 1
ATOM 872 O O . GLU A 1 120 ? 7.111 2.622 0.862 1.00 98.56 120 GLU A O 1
ATOM 877 N N . THR A 1 121 ? 6.231 0.950 2.054 1.00 98.50 121 THR A N 1
ATOM 878 C CA . THR A 1 121 ? 6.959 -0.114 1.350 1.00 98.50 121 THR A CA 1
ATOM 879 C C . THR A 1 121 ? 6.605 -0.149 -0.145 1.00 98.50 121 THR A C 1
ATOM 881 O O . THR A 1 121 ? 7.486 -0.265 -1.009 1.00 98.50 121 THR A O 1
ATOM 884 N N . ALA A 1 122 ? 5.326 0.024 -0.491 1.00 98.38 122 ALA A N 1
ATOM 885 C CA . ALA A 1 122 ? 4.869 0.105 -1.877 1.00 98.38 122 ALA A CA 1
ATOM 886 C C . ALA A 1 122 ? 5.431 1.343 -2.603 1.00 98.38 122 ALA A C 1
ATOM 888 O O . ALA A 1 122 ? 5.866 1.239 -3.754 1.00 98.38 122 ALA A O 1
ATOM 889 N N . ARG A 1 123 ? 5.508 2.502 -1.931 1.00 98.62 123 ARG A N 1
ATOM 890 C CA . ARG A 1 123 ? 6.156 3.715 -2.470 1.00 98.62 123 ARG A CA 1
ATOM 891 C C . ARG A 1 123 ? 7.634 3.491 -2.760 1.00 98.62 123 ARG A C 1
ATOM 893 O O . ARG A 1 123 ? 8.107 3.847 -3.839 1.00 98.62 123 ARG A O 1
ATOM 900 N N . GLN A 1 124 ? 8.359 2.874 -1.832 1.00 98.56 124 GLN A N 1
ATOM 901 C CA . GLN A 1 124 ? 9.778 2.566 -2.014 1.00 98.56 124 GLN A CA 1
ATOM 902 C C . GLN A 1 124 ? 10.000 1.603 -3.186 1.00 98.56 124 GLN A C 1
ATOM 904 O O . GLN A 1 124 ? 10.919 1.796 -3.989 1.00 98.56 124 GLN A O 1
ATOM 909 N N . THR A 1 12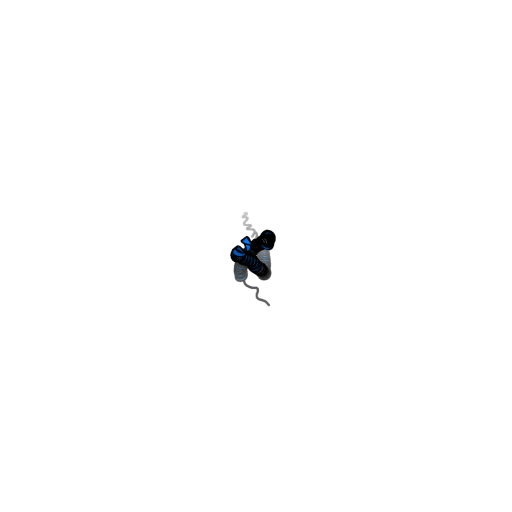5 ? 9.118 0.612 -3.331 1.00 98.19 125 THR A N 1
ATOM 910 C CA . THR A 1 125 ? 9.128 -0.336 -4.453 1.00 98.19 125 THR A CA 1
ATOM 911 C C . THR A 1 125 ? 8.892 0.371 -5.788 1.00 98.19 125 THR A C 1
ATOM 913 O O . THR A 1 125 ? 9.637 0.141 -6.745 1.00 98.19 125 THR A O 1
ATOM 916 N N . LEU A 1 126 ? 7.919 1.286 -5.853 1.00 98.50 126 LEU A N 1
ATOM 917 C CA . LEU A 1 126 ? 7.667 2.107 -7.039 1.00 98.50 126 LEU A CA 1
ATOM 918 C C . LEU A 1 126 ? 8.884 2.971 -7.395 1.00 98.50 126 LEU A C 1
ATOM 920 O O . LEU A 1 126 ? 9.359 2.921 -8.530 1.00 98.50 126 LEU A O 1
ATOM 924 N N . ALA A 1 127 ? 9.462 3.672 -6.420 1.00 98.50 127 ALA A N 1
ATOM 925 C CA . ALA A 1 127 ? 10.654 4.491 -6.631 1.00 98.50 127 ALA A CA 1
ATOM 926 C C . ALA A 1 127 ? 11.865 3.658 -7.096 1.00 98.50 127 ALA A C 1
ATOM 928 O O . ALA A 1 127 ? 12.711 4.122 -7.865 1.00 98.50 127 ALA A O 1
ATOM 929 N N . ALA A 1 128 ? 11.998 2.410 -6.637 1.00 98.19 128 ALA A N 1
ATOM 930 C CA . ALA A 1 128 ? 13.018 1.492 -7.136 1.00 98.19 128 ALA A CA 1
ATOM 931 C C . ALA A 1 128 ? 12.752 1.071 -8.594 1.00 98.19 128 ALA A C 1
ATOM 933 O O . ALA A 1 128 ? 13.688 1.021 -9.399 1.00 98.19 128 ALA A O 1
ATOM 934 N N . ALA A 1 129 ? 11.493 0.810 -8.957 1.00 98.12 129 ALA A N 1
ATOM 935 C CA . ALA A 1 129 ? 11.101 0.470 -10.324 1.00 98.12 129 ALA A CA 1
ATOM 936 C C . ALA A 1 129 ? 11.339 1.634 -11.306 1.00 98.12 129 ALA A C 1
ATOM 938 O O . ALA A 1 129 ? 11.887 1.420 -12.389 1.00 98.12 129 ALA A O 1
ATOM 939 N N . GLU A 1 130 ? 11.025 2.868 -10.911 1.00 97.81 130 GLU A N 1
ATOM 940 C CA . GLU A 1 130 ? 11.281 4.075 -11.710 1.00 97.81 130 GLU A CA 1
ATOM 941 C C . GLU A 1 130 ? 12.782 4.298 -11.935 1.00 97.81 130 GLU A C 1
ATOM 943 O O . GLU A 1 130 ? 13.233 4.421 -13.077 1.00 97.81 130 GLU A O 1
ATOM 948 N N . ARG A 1 131 ? 13.600 4.181 -10.879 1.00 98.12 131 ARG A N 1
ATOM 949 C CA . ARG A 1 131 ? 15.069 4.243 -11.000 1.00 98.12 131 ARG A CA 1
ATOM 950 C C . ARG A 1 131 ? 15.634 3.179 -11.947 1.00 98.12 131 ARG A C 1
ATOM 952 O O . ARG A 1 131 ? 16.639 3.417 -12.628 1.00 98.12 131 ARG A O 1
ATOM 959 N N . LEU A 1 132 ? 15.020 1.995 -12.003 1.00 97.38 132 LEU A N 1
ATOM 960 C CA . LEU A 1 132 ? 15.406 0.953 -12.955 1.00 97.38 132 LEU A CA 1
ATOM 961 C C . LEU A 1 132 ? 15.082 1.348 -14.397 1.00 97.38 132 LEU A C 1
ATOM 963 O O . LEU A 1 132 ? 15.926 1.108 -15.264 1.00 97.38 132 LEU A O 1
ATOM 967 N N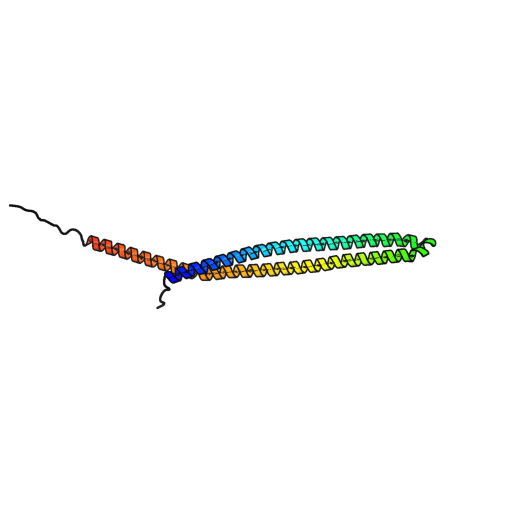 . ILE A 1 133 ? 13.924 1.958 -14.662 1.00 97.88 133 ILE A N 1
ATOM 968 C CA . ILE A 1 133 ? 13.569 2.471 -15.994 1.00 97.88 133 ILE A CA 1
ATOM 969 C C . ILE A 1 133 ? 14.608 3.491 -16.455 1.00 97.88 133 ILE A C 1
ATOM 971 O O . ILE A 1 133 ? 15.188 3.313 -17.529 1.00 97.88 133 ILE A O 1
ATOM 975 N N . ASP A 1 134 ? 14.945 4.466 -15.609 1.00 97.69 134 ASP A N 1
ATOM 976 C CA . ASP A 1 134 ? 15.960 5.477 -15.920 1.00 97.69 134 ASP A CA 1
ATOM 977 C C . ASP A 1 134 ? 17.319 4.843 -16.213 1.00 97.69 134 ASP A C 1
ATOM 979 O O . ASP A 1 134 ? 18.003 5.193 -17.178 1.00 97.69 134 ASP A O 1
ATOM 983 N N . LYS A 1 135 ? 17.719 3.848 -15.410 1.00 97.50 135 LYS A N 1
ATOM 984 C CA . LYS A 1 135 ? 18.951 3.090 -15.649 1.00 97.50 135 LYS A CA 1
ATOM 985 C C . LYS A 1 135 ? 18.918 2.398 -17.013 1.00 97.50 135 LYS A C 1
ATOM 987 O O . LYS A 1 135 ? 19.920 2.433 -17.726 1.00 97.50 135 LYS A O 1
ATOM 992 N N . ARG A 1 136 ? 17.797 1.782 -17.407 1.00 96.50 136 ARG A N 1
ATOM 993 C CA . ARG A 1 136 ? 17.668 1.146 -18.730 1.00 96.50 136 ARG A CA 1
ATOM 994 C C . ARG A 1 136 ? 17.688 2.170 -19.862 1.00 96.50 136 ARG A C 1
ATOM 996 O O . ARG A 1 136 ? 18.343 1.908 -20.869 1.00 96.50 136 ARG A O 1
ATOM 1003 N N . ALA A 1 137 ? 17.047 3.324 -19.690 1.00 95.94 137 ALA A N 1
ATOM 1004 C CA . ALA A 1 137 ? 17.079 4.418 -20.657 1.00 95.94 137 ALA A CA 1
ATOM 1005 C C . ALA A 1 137 ? 18.515 4.925 -20.875 1.00 95.94 137 ALA A C 1
ATOM 1007 O O . ALA A 1 137 ? 18.991 4.938 -22.013 1.00 95.94 137 ALA A O 1
ATOM 1008 N N . ARG A 1 138 ? 19.255 5.195 -19.789 1.00 96.31 138 ARG A N 1
ATOM 1009 C CA . ARG A 1 138 ? 20.674 5.594 -19.834 1.00 96.31 138 ARG A CA 1
ATOM 1010 C C .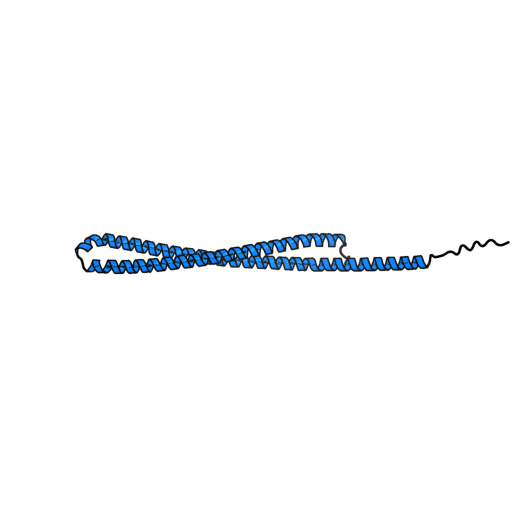 ARG A 1 138 ? 21.569 4.557 -20.515 1.00 96.31 138 ARG A C 1
ATOM 1012 O O . ARG A 1 138 ? 22.469 4.926 -21.255 1.00 96.31 138 ARG A O 1
ATOM 1019 N N . MET A 1 139 ? 21.317 3.261 -20.316 1.00 94.19 139 MET A N 1
ATOM 1020 C CA . MET A 1 139 ? 22.061 2.196 -21.008 1.00 94.19 139 MET A CA 1
ATOM 1021 C C . MET A 1 139 ? 21.724 2.097 -22.504 1.00 94.19 139 MET A C 1
ATOM 1023 O O . MET A 1 139 ? 22.560 1.673 -23.302 1.00 94.19 139 MET A O 1
ATOM 1027 N N . ARG A 1 140 ? 20.487 2.428 -22.890 1.00 94.06 140 ARG A N 1
ATOM 1028 C CA . ARG A 1 140 ? 20.000 2.310 -24.270 1.00 94.06 140 ARG A CA 1
ATOM 1029 C C . ARG A 1 140 ? 20.416 3.501 -25.135 1.00 94.06 140 ARG A C 1
ATOM 1031 O O . ARG A 1 140 ? 20.729 3.284 -26.302 1.00 94.06 140 ARG A O 1
ATOM 1038 N N . ALA A 1 141 ? 20.460 4.708 -24.572 1.00 94.69 141 ALA A N 1
ATOM 1039 C CA . ALA A 1 141 ? 20.834 5.941 -25.269 1.00 94.69 141 ALA A CA 1
ATOM 1040 C C . ALA A 1 141 ? 22.145 5.837 -26.087 1.00 94.69 141 ALA A C 1
ATOM 1042 O O . ALA A 1 141 ? 22.075 6.007 -27.305 1.00 94.69 141 ALA A O 1
ATOM 1043 N N . PRO A 1 142 ? 23.302 5.437 -25.515 1.00 93.75 142 PRO A N 1
ATOM 1044 C CA . PRO A 1 142 ? 24.553 5.365 -26.277 1.00 93.75 142 PRO A CA 1
ATOM 1045 C C . PRO A 1 142 ? 24.530 4.286 -27.370 1.00 93.75 142 PRO A C 1
ATOM 1047 O O . PRO A 1 142 ? 25.228 4.396 -28.373 1.00 93.75 142 PRO A O 1
ATOM 1050 N N . LEU A 1 143 ? 23.721 3.232 -27.214 1.00 92.88 143 LEU A N 1
ATOM 1051 C CA . LEU A 1 143 ? 23.574 2.195 -28.239 1.00 92.88 143 LEU A CA 1
ATOM 1052 C C . LEU A 1 143 ? 22.741 2.680 -29.432 1.00 92.88 143 LEU A C 1
ATOM 1054 O O . LEU A 1 143 ? 23.005 2.270 -30.562 1.00 92.88 143 LEU A O 1
ATOM 1058 N N . LEU A 1 144 ? 21.726 3.513 -29.183 1.00 93.12 144 LEU A N 1
ATOM 1059 C CA . LEU A 1 144 ? 20.937 4.147 -30.240 1.00 93.12 144 LEU A CA 1
ATOM 1060 C C . LEU A 1 144 ? 21.790 5.155 -31.003 1.00 93.12 144 LEU A C 1
ATOM 1062 O O . LEU A 1 144 ? 21.805 5.122 -32.228 1.00 93.12 144 LEU A O 1
ATOM 1066 N N . GLU A 1 145 ? 22.560 5.964 -30.283 1.00 94.50 145 GLU A N 1
ATOM 1067 C CA . GLU A 1 145 ? 23.489 6.922 -30.874 1.00 94.50 145 GLU A CA 1
ATOM 1068 C C . GLU A 1 145 ? 24.571 6.225 -31.715 1.00 94.50 145 GLU A C 1
ATOM 1070 O O . GLU A 1 145 ? 24.815 6.600 -32.858 1.00 94.50 145 GLU A O 1
ATOM 1075 N N . ALA A 1 146 ? 25.171 5.144 -31.202 1.00 90.62 146 ALA A N 1
ATOM 1076 C CA . ALA A 1 146 ? 26.141 4.352 -31.957 1.00 90.62 146 ALA A CA 1
ATOM 1077 C C . ALA A 1 146 ? 25.534 3.724 -33.221 1.00 90.62 146 ALA A C 1
ATOM 1079 O O . ALA A 1 146 ? 26.221 3.595 -34.234 1.00 90.62 146 ALA A O 1
ATOM 1080 N N . ARG A 1 147 ? 24.254 3.328 -33.173 1.00 91.62 147 ARG A N 1
ATOM 1081 C CA . ARG A 1 147 ? 23.532 2.828 -34.346 1.00 91.62 147 ARG A CA 1
ATOM 1082 C C . ARG A 1 147 ? 23.287 3.942 -35.364 1.00 91.62 147 ARG A C 1
ATOM 1084 O O . ARG A 1 147 ? 23.560 3.700 -36.532 1.00 91.62 147 ARG A O 1
ATOM 1091 N N . ALA A 1 148 ? 22.821 5.113 -34.932 1.00 93.25 148 ALA A N 1
ATOM 1092 C CA . ALA A 1 148 ? 22.582 6.261 -35.807 1.00 93.25 148 ALA A CA 1
ATOM 1093 C C . ALA A 1 148 ? 23.871 6.673 -36.535 1.00 93.25 148 ALA A C 1
ATOM 1095 O O . ALA A 1 148 ? 23.918 6.632 -37.759 1.00 93.25 148 ALA A O 1
ATOM 1096 N N . ARG A 1 149 ? 24.970 6.857 -35.790 1.00 91.31 149 ARG A N 1
ATOM 1097 C CA . ARG A 1 149 ? 26.293 7.163 -36.364 1.00 91.31 149 ARG A CA 1
ATOM 1098 C C . ARG A 1 149 ? 26.810 6.092 -37.330 1.00 91.31 149 ARG A C 1
ATOM 1100 O O . ARG A 1 149 ? 27.617 6.377 -38.206 1.00 91.31 149 ARG A O 1
ATOM 1107 N N . ALA A 1 150 ? 26.429 4.826 -37.148 1.00 88.81 150 ALA A N 1
ATOM 1108 C CA . ALA A 1 150 ? 26.803 3.761 -38.079 1.00 88.81 150 ALA A CA 1
ATOM 1109 C C . ALA A 1 150 ? 25.954 3.770 -39.360 1.00 88.81 150 ALA A C 1
ATOM 1111 O O . ALA A 1 150 ? 26.462 3.359 -40.399 1.00 88.81 150 ALA A O 1
ATOM 1112 N N . GLN A 1 151 ? 24.695 4.211 -39.280 1.00 90.88 151 GLN A N 1
ATOM 1113 C CA . GLN A 1 151 ? 23.815 4.384 -40.438 1.00 90.88 151 GLN A CA 1
ATOM 1114 C C . GLN A 1 151 ? 24.259 5.585 -41.275 1.00 90.88 151 GLN A C 1
ATOM 1116 O O . GLN A 1 151 ? 24.481 5.408 -42.463 1.00 90.88 151 GLN A O 1
ATOM 1121 N N . GLU A 1 152 ? 24.532 6.729 -40.642 1.00 92.62 152 GLU A N 1
ATOM 1122 C CA . GLU A 1 152 ? 25.067 7.929 -41.310 1.00 92.62 152 GLU A CA 1
ATOM 1123 C C . GLU A 1 152 ? 26.329 7.604 -42.125 1.00 92.62 152 GLU A C 1
ATOM 1125 O O . GLU A 1 152 ? 26.388 7.861 -43.320 1.00 92.62 152 GLU A O 1
ATOM 1130 N N . ARG A 1 153 ? 27.304 6.906 -41.525 1.00 90.56 153 ARG A N 1
ATOM 1131 C CA . ARG A 1 153 ? 28.524 6.485 -42.241 1.00 90.56 153 ARG A CA 1
ATOM 1132 C C . ARG A 1 153 ? 28.272 5.499 -43.380 1.00 90.56 153 ARG A C 1
ATOM 1134 O O . ARG A 1 153 ? 29.089 5.409 -44.291 1.00 90.56 153 ARG A O 1
ATOM 1141 N N . ALA A 1 154 ? 27.232 4.673 -43.285 1.00 88.38 154 ALA A N 1
ATOM 1142 C CA . ALA A 1 154 ? 26.882 3.753 -44.363 1.00 88.38 154 ALA A CA 1
ATOM 1143 C C . ALA A 1 154 ? 26.257 4.526 -45.532 1.00 88.38 154 ALA A C 1
ATOM 1145 O O . ALA A 1 154 ? 26.658 4.322 -46.671 1.00 88.38 154 ALA A O 1
ATOM 1146 N N . GLU A 1 155 ? 25.360 5.465 -45.233 1.00 92.31 155 GLU A N 1
ATOM 1147 C CA . GLU A 1 155 ? 24.735 6.359 -46.211 1.00 92.31 155 GLU A CA 1
ATOM 1148 C C . GLU A 1 155 ? 25.771 7.251 -46.915 1.00 92.31 155 GLU A C 1
ATOM 1150 O O . GLU A 1 155 ? 25.724 7.398 -48.136 1.00 92.31 155 GLU A O 1
ATOM 1155 N N . GLU A 1 156 ? 26.754 7.781 -46.178 1.00 90.81 156 GLU A N 1
ATOM 1156 C CA . GLU A 1 156 ? 27.886 8.536 -46.736 1.00 90.81 156 GLU A CA 1
ATOM 1157 C C . GLU A 1 156 ? 28.684 7.702 -47.749 1.00 90.81 156 GLU A C 1
ATOM 1159 O O . GLU A 1 156 ? 28.918 8.156 -48.871 1.00 90.81 156 GLU A O 1
ATOM 1164 N N . ARG A 1 157 ? 29.035 6.456 -47.396 1.00 90.69 157 ARG A N 1
ATOM 1165 C CA . ARG A 1 157 ? 29.761 5.537 -48.290 1.00 90.69 157 ARG A CA 1
ATOM 1166 C C . ARG A 1 157 ? 28.951 5.176 -49.526 1.00 90.69 157 ARG A C 1
ATOM 1168 O O . ARG A 1 157 ? 29.474 5.235 -50.631 1.00 90.69 157 ARG A O 1
ATOM 1175 N N . GLU A 1 158 ? 27.668 4.860 -49.369 1.00 88.50 158 GLU A N 1
ATOM 1176 C CA . GLU A 1 158 ? 26.790 4.576 -50.509 1.00 88.50 158 GLU A CA 1
ATOM 1177 C C . GLU A 1 158 ? 26.654 5.788 -51.443 1.00 88.50 158 GLU A C 1
ATOM 1179 O O . GLU A 1 158 ? 26.562 5.634 -52.661 1.00 88.50 158 GLU A O 1
ATOM 1184 N N . ALA A 1 159 ? 26.629 7.007 -50.897 1.00 89.88 159 ALA A N 1
ATOM 1185 C CA . ALA A 1 159 ? 26.591 8.231 -51.688 1.00 89.88 159 ALA A CA 1
ATOM 1186 C C . ALA A 1 159 ? 27.921 8.504 -52.413 1.00 89.88 159 ALA A C 1
ATOM 1188 O O . ALA A 1 159 ? 27.919 9.060 -53.514 1.00 89.88 159 ALA A O 1
ATOM 1189 N N . GLU A 1 160 ? 29.060 8.150 -51.818 1.00 88.25 160 GLU A N 1
ATOM 1190 C CA . GLU A 1 160 ? 30.377 8.188 -52.467 1.00 88.25 160 GLU A CA 1
ATOM 1191 C C . GLU A 1 160 ? 30.490 7.144 -53.586 1.00 88.25 160 GLU A C 1
ATOM 1193 O O . GLU A 1 160 ? 30.912 7.490 -54.688 1.00 88.25 160 GLU A O 1
ATOM 1198 N N . GLU A 1 161 ? 30.033 5.911 -53.356 1.00 85.44 161 GLU A N 1
ATOM 1199 C CA . GLU A 1 161 ? 29.985 4.840 -54.362 1.00 85.44 161 GLU A CA 1
ATOM 1200 C C . GLU A 1 161 ? 29.080 5.207 -55.546 1.00 85.44 161 GLU A C 1
ATOM 1202 O O . GLU A 1 161 ? 29.460 5.050 -56.704 1.00 85.44 161 GLU A O 1
ATOM 1207 N N . ARG A 1 162 ? 27.897 5.778 -55.290 1.00 86.88 162 ARG A N 1
ATOM 1208 C CA . ARG A 1 162 ? 27.018 6.278 -56.361 1.00 86.88 162 ARG A CA 1
ATOM 1209 C C . ARG A 1 162 ? 27.679 7.395 -57.173 1.00 86.88 162 ARG A C 1
ATOM 1211 O O . ARG A 1 162 ? 27.530 7.425 -58.394 1.00 86.88 162 ARG A O 1
ATOM 1218 N N . ARG A 1 163 ? 28.418 8.300 -56.520 1.00 85.19 163 ARG A N 1
ATOM 1219 C CA . ARG A 1 163 ? 29.156 9.385 -57.191 1.00 85.19 163 ARG A CA 1
ATOM 1220 C C . ARG A 1 163 ? 30.317 8.854 -58.031 1.00 85.19 163 ARG A C 1
ATOM 1222 O O . ARG A 1 163 ? 30.469 9.295 -59.168 1.00 85.19 163 ARG A O 1
ATOM 1229 N N . SER A 1 164 ? 31.095 7.903 -57.517 1.00 81.12 164 SER A N 1
ATOM 1230 C CA . SER A 1 164 ? 32.215 7.309 -58.254 1.00 81.12 164 SER A CA 1
ATOM 1231 C C . SER A 1 164 ? 31.743 6.470 -59.445 1.00 81.12 164 SER A C 1
ATOM 1233 O O . SER A 1 164 ? 32.317 6.583 -60.526 1.00 81.12 164 SER A O 1
ATOM 1235 N N . LEU A 1 165 ? 30.646 5.717 -59.307 1.00 80.94 165 LEU A N 1
ATOM 1236 C CA . LEU A 1 165 ? 30.018 4.983 -60.412 1.00 80.94 165 LEU A CA 1
ATOM 1237 C C . LEU A 1 165 ? 29.449 5.920 -61.488 1.00 80.94 165 LEU A C 1
ATOM 1239 O O . LEU A 1 165 ? 29.630 5.664 -62.678 1.00 80.94 165 LEU A O 1
ATOM 1243 N N . ALA A 1 166 ? 28.814 7.030 -61.098 1.00 75.69 166 ALA A N 1
ATOM 1244 C CA . ALA A 1 166 ? 28.319 8.031 -62.045 1.00 75.69 166 ALA A CA 1
ATOM 1245 C C . ALA A 1 166 ? 29.461 8.719 -62.819 1.00 75.69 166 ALA A C 1
ATOM 1247 O O . ALA A 1 166 ? 29.361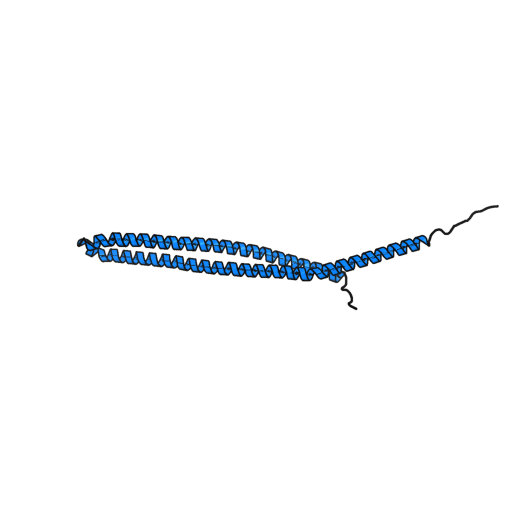 8.912 -64.029 1.00 75.69 166 ALA A O 1
ATOM 1248 N N . GLN A 1 167 ? 30.571 9.040 -62.147 1.00 73.56 167 GLN A N 1
ATOM 1249 C CA . GLN A 1 167 ? 31.760 9.624 -62.782 1.00 73.56 167 GLN A CA 1
ATOM 1250 C C . GLN A 1 167 ? 32.503 8.615 -63.674 1.00 73.56 167 GLN A C 1
ATOM 1252 O O . GLN A 1 167 ? 32.945 8.973 -64.764 1.00 73.56 167 GLN A O 1
ATOM 1257 N N . GLY A 1 168 ? 32.585 7.346 -63.262 1.00 62.28 168 GLY A N 1
ATOM 1258 C CA . GLY A 1 168 ? 33.147 6.261 -64.072 1.00 62.28 168 GLY A CA 1
ATOM 1259 C C . GLY A 1 168 ? 32.315 5.952 -65.321 1.00 62.28 168 GLY A C 1
ATOM 1260 O O . GLY A 1 168 ? 32.877 5.714 -66.385 1.00 62.28 168 GLY A O 1
ATOM 1261 N N . SER A 1 169 ? 30.983 6.038 -65.228 1.00 57.31 169 SER A N 1
ATOM 1262 C CA . SER A 1 169 ? 30.079 5.907 -66.378 1.00 57.31 169 SER A CA 1
ATOM 1263 C C . SER A 1 169 ? 30.159 7.101 -67.338 1.00 57.31 169 SER A C 1
ATOM 1265 O O . SER A 1 169 ? 29.987 6.911 -68.538 1.00 57.31 169 SER A O 1
ATOM 1267 N N . ALA A 1 170 ? 30.428 8.315 -66.843 1.00 57.62 170 ALA A N 1
ATOM 1268 C CA . ALA A 1 170 ? 30.601 9.506 -67.680 1.00 57.62 170 ALA A CA 1
ATOM 1269 C C . ALA A 1 170 ? 31.915 9.489 -68.486 1.00 57.62 170 ALA A 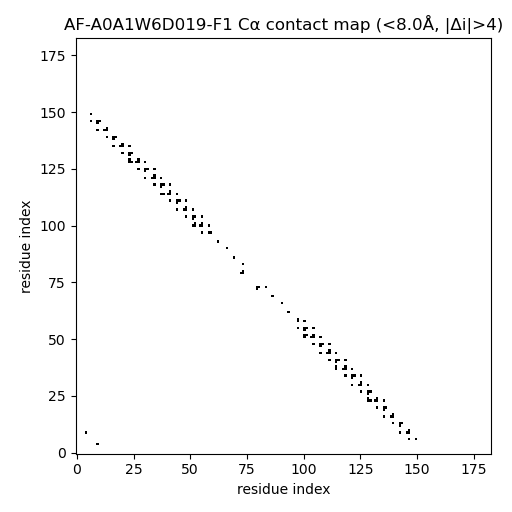C 1
ATOM 1271 O O . ALA A 1 170 ? 31.983 10.072 -69.563 1.00 57.62 170 ALA A O 1
ATOM 1272 N N . LEU A 1 171 ? 32.942 8.787 -67.996 1.00 55.97 171 LEU A N 1
ATOM 1273 C CA . LEU A 1 171 ? 34.203 8.552 -68.714 1.00 55.97 171 LEU A CA 1
ATOM 1274 C C . LEU A 1 171 ? 34.132 7.362 -69.694 1.00 55.97 171 LEU A C 1
ATOM 1276 O O . LEU A 1 171 ? 35.073 7.144 -70.454 1.00 55.97 171 LEU A O 1
ATOM 1280 N N . AL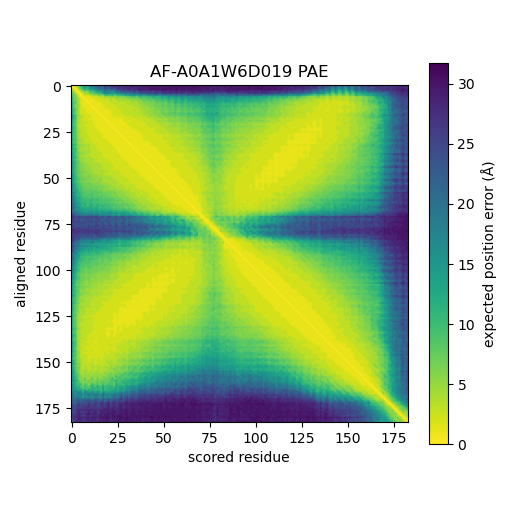A A 1 172 ? 33.030 6.602 -69.693 1.00 54.72 172 ALA A N 1
ATOM 1281 C CA . ALA A 1 172 ? 32.859 5.358 -70.446 1.00 54.72 172 ALA A CA 1
ATOM 1282 C C . ALA A 1 172 ? 31.776 5.431 -71.545 1.00 54.72 172 ALA A C 1
ATOM 1284 O O . ALA A 1 172 ? 31.127 4.428 -71.841 1.00 54.72 172 ALA A O 1
ATOM 1285 N N . GLY A 1 173 ? 31.580 6.587 -72.189 1.00 48.25 173 GLY A N 1
ATOM 1286 C CA . GLY A 1 173 ? 30.709 6.675 -73.366 1.00 48.25 173 GLY A CA 1
ATOM 1287 C C . GLY A 1 173 ? 31.114 7.761 -74.369 1.00 48.25 173 GLY A C 1
ATOM 1288 O O . GLY A 1 173 ? 31.595 8.810 -73.947 1.00 48.25 173 GLY A O 1
ATOM 1289 N N . PRO A 1 174 ? 30.851 7.590 -75.680 1.00 50.06 174 PRO A N 1
ATOM 1290 C CA . PRO A 1 174 ? 30.846 6.377 -76.493 1.00 50.06 174 PRO A CA 1
ATOM 1291 C C . PRO A 1 174 ? 32.135 6.294 -77.335 1.00 50.06 174 PRO A C 1
ATOM 1293 O O . PRO A 1 174 ? 32.574 7.277 -77.934 1.00 50.06 174 PRO A O 1
ATOM 1296 N N . GLY A 1 175 ? 32.716 5.098 -77.458 1.00 47.66 175 GLY A N 1
ATOM 1297 C CA . GLY A 1 175 ? 33.617 4.813 -78.570 1.00 47.66 175 GLY A CA 1
ATOM 1298 C C . GLY A 1 175 ? 32.844 5.016 -79.871 1.00 47.66 175 GLY A C 1
ATOM 1299 O O . GLY A 1 175 ? 31.993 4.199 -80.215 1.00 47.66 175 GLY A O 1
ATOM 1300 N N . MET A 1 176 ? 33.103 6.137 -80.546 1.00 47.84 176 MET A N 1
ATOM 1301 C CA . MET A 1 176 ? 32.632 6.433 -81.895 1.00 47.84 176 MET A CA 1
ATOM 1302 C C . MET A 1 176 ? 33.107 5.318 -82.827 1.00 47.84 176 MET A C 1
ATOM 1304 O O . MET A 1 176 ? 34.219 5.332 -83.349 1.00 47.84 176 MET A O 1
ATOM 1308 N N . THR A 1 177 ? 32.235 4.338 -83.032 1.00 54.78 177 THR A N 1
ATOM 1309 C CA . THR A 1 177 ? 32.251 3.406 -84.153 1.00 54.78 177 THR A CA 1
ATOM 1310 C C . THR A 1 177 ? 31.878 4.183 -85.414 1.00 54.78 177 THR A C 1
ATOM 1312 O O . THR A 1 177 ? 30.778 4.093 -85.941 1.00 54.78 177 THR A O 1
ATOM 1315 N N . GLY A 1 178 ? 32.817 4.994 -85.899 1.00 49.94 178 GLY A N 1
ATOM 1316 C CA . GLY A 1 178 ? 32.761 5.610 -87.220 1.00 49.94 178 GLY A CA 1
ATOM 1317 C C . GLY A 1 178 ? 33.218 4.632 -88.302 1.00 49.94 178 GLY A C 1
ATOM 1318 O O . GLY A 1 178 ? 34.239 4.864 -88.937 1.00 49.94 178 GLY A O 1
ATOM 1319 N N . GLN A 1 179 ? 32.491 3.527 -88.506 1.00 52.12 179 GLN A N 1
ATOM 1320 C CA . GLN A 1 179 ? 32.562 2.769 -89.761 1.00 52.12 179 GLN A CA 1
ATOM 1321 C C . GLN A 1 179 ? 31.656 3.469 -90.779 1.00 52.12 179 GLN A C 1
ATOM 1323 O O . GLN A 1 179 ? 30.469 3.179 -90.888 1.00 52.12 179 GLN A O 1
ATOM 1328 N N . GLY A 1 180 ? 32.225 4.438 -91.496 1.00 47.06 180 GLY A N 1
ATOM 1329 C CA . GLY A 1 180 ? 31.640 5.021 -92.698 1.00 47.06 180 GLY A CA 1
ATOM 1330 C C . GLY A 1 180 ? 32.362 4.471 -93.919 1.00 47.06 180 GLY A C 1
ATOM 1331 O O . GLY A 1 180 ? 33.469 4.899 -94.225 1.00 47.06 180 GLY A O 1
ATOM 1332 N N . ALA A 1 181 ? 31.739 3.506 -94.591 1.00 49.06 181 ALA A N 1
ATOM 1333 C CA . ALA A 1 181 ? 32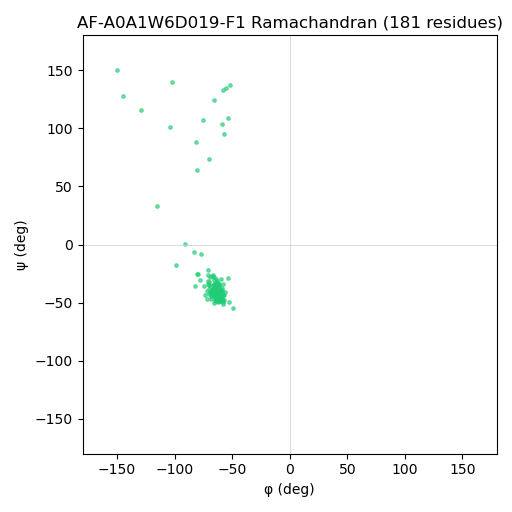.111 3.079 -95.929 1.00 49.06 181 ALA A CA 1
ATOM 1334 C C . ALA A 1 181 ? 31.848 4.216 -96.931 1.00 49.06 181 ALA A C 1
ATOM 1336 O O . ALA A 1 181 ? 30.712 4.681 -97.026 1.00 49.06 181 ALA A O 1
ATOM 1337 N N . GLN A 1 182 ? 32.863 4.632 -97.692 1.00 50.22 182 GLN A N 1
ATOM 1338 C CA . GLN A 1 182 ? 32.694 5.392 -98.932 1.00 50.22 182 GLN A CA 1
ATOM 1339 C C . GLN A 1 182 ? 33.770 5.004 -99.958 1.00 50.22 182 GLN A C 1
ATOM 1341 O O . GLN A 1 182 ? 34.954 5.065 -99.641 1.00 50.22 182 GLN A O 1
ATOM 1346 N N . ALA A 1 183 ? 33.263 4.671 -101.154 1.00 42.59 183 ALA A N 1
ATOM 1347 C CA . ALA A 1 183 ? 33.865 4.632 -102.496 1.00 42.59 183 ALA A CA 1
ATOM 1348 C C . ALA A 1 183 ? 35.089 3.733 -102.744 1.00 42.59 183 ALA A C 1
ATOM 1350 O O . ALA A 1 183 ? 36.224 4.129 -102.407 1.00 42.59 183 ALA A O 1
#

Radius of gyration: 42.78 Å; Cα contacts (8 Å, |Δi|>4): 83; chains: 1; bounding box: 78×19×154 Å

pLDDT: mean 87.63, std 15.25, range [35.41, 98.69]

Mean predicted aligned error: 9.86 Å

InterPro domains:
  IPR053716 Flagellar assembly and chemotaxis effector [G3DSA:1.10.287.1700] (14-167)

Solvent-accessible surface area (backbone atoms only — not comparable to full-atom values): 9740 Å² total; per-residue (Å²): 134,82,79,74,77,53,72,67,57,47,53,52,50,51,52,53,48,49,53,53,38,52,53,26,48,53,47,30,54,51,25,51,52,47,31,53,50,28,50,50,51,30,52,52,28,47,52,50,22,53,50,31,45,52,51,31,49,52,51,48,53,54,51,50,54,49,52,55,64,56,50,62,58,57,78,75,36,80,79,48,62,80,47,44,64,63,52,51,53,49,51,53,52,50,52,51,51,47,52,48,33,48,48,51,23,51,52,28,46,53,49,29,54,50,27,52,52,46,32,51,52,26,49,53,48,27,55,51,25,50,54,45,36,54,51,41,50,64,63,42,50,64,49,53,51,55,47,50,60,52,49,54,56,48,51,52,48,53,53,49,52,53,50,52,52,52,53,53,52,65,76,67,66,77,88,81,80,77,83,73,90,78,136

Organism: NCBI:txid1945662

Sequence (183 aa):
MSAGASPALVRRRLRQTGVLSRLAQLRRDLALGALSAARAALAEAAAARDAAEAQARLLSEEQAARRVALRSPMLGNAQLRGAVESVLNTFAADRAREAAAQQDAADAQVMLDAARADVETARQTLAAAERLIDKRARMRAPLLEARARAQERAEEREAEERRSLAQGSALAGPGMTGQGAQA

Secondary structure (DSSP, 8-state):
---PPPHHHHHHHHHHHHHHHHHHHHHHHHHHHHHHHHHHHHHHHHHHHHHHHHHHHHHHHHHHHHHHHHHHHHHH-GGGGGGHHHHHHHHHHHHHHHHHHHHHHHHHHHHHHHHHHHHHHHHHHHHHHHHHHHHHHHHHHHHHHHHHHHHHHHHHHHHHHHHHHHHHHHTS-----------

Nearest PDB structures (foldseek):
  4mh6-assembly1_A  TM=8.558E-01  e=9.452E-03  Vibrio parahaemolyticus RIMD 2210633
  5sxc-assembly1_B  TM=8.704E-01  e=5.575E-02  Homo sapiens
  5xg2-assembly1_A  TM=4.361E-01  e=1.599E-01  Pyrococcus yayanosii CH1
  7a0g-assembly1_FFF  TM=3.622E-01  e=2.560E+00  Serratia marcescens
  3g6b-assembly1_A  TM=3.546E-01  e=3.023E+00  Thermotoga maritima